Protein AF-A0A662GCE0-F1 (afdb_monomer)

Secondary structure (DSSP, 8-state):
----TTBTTB------SPPHHHHHHHHTTTS-HHHHHHHHHHHTSGGGGGG--S--HHHHHHIIIIISHHHHHHHHHHHHHHTT----HHHHHHHHHHHTT---HHHHHHHHHHTTSSSS--HHHHHHHHHHHHHTTSEEEEEETTSS-EEEEES-HHHHHHHHHHHHH-TTTS---HHHHHHHHHHHHHHHHHHHHHHHHHHHTT-EEEEEETTEEEEEEEETTEEEEEEEEE-S---HHHHHHHHHHHTTS-SEEEEEESS-S-SEETTEEEE-HHHHHHHHTT--

Sequence (288 aa):
EPKSPLLGFFTPYKLSLIKPIDIFSTLIRRYDPVKSLELASYMRDPWLIPLYGGEDTVSFIYKDSCKYWQIVKALIGEVFAEEERTLTKTYEAILSLLGSRVWRVKDITGILYAKRVIREPSSSHVSGFIKNLMEMDLVESIKLFKTRRKYYRLKSPIMETFYYLENKFDVSEREVSLDEVRLVLEKIIRLEVEDFIAEFFAHYYNGRREYSLDPEIDFIITLR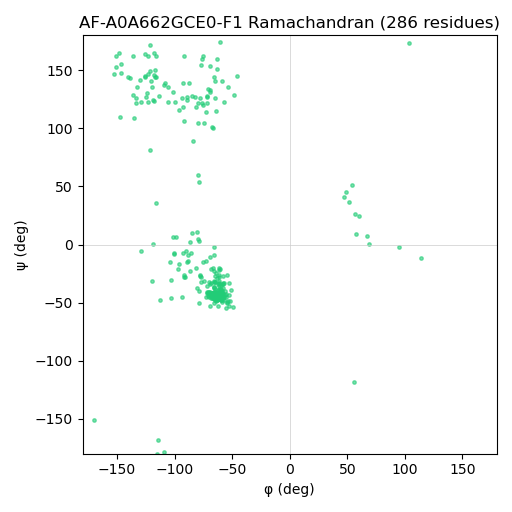KRILAIGEVKWGKYTRQDLKKFYKKVETLPGVKIFITKEKDQSYYRDIRIYDARDLANMTFKHD

Nearest PDB structures (foldseek):
  4i7h-assembly1_A  TM=6.746E-01  e=1.509E-02  Streptococcus pyogenes MGAS315
  4lmy-assembly1_B  TM=6.776E-01  e=1.509E-02  Streptococcus pyogenes NS88.2
  2fe3-assembly1_B  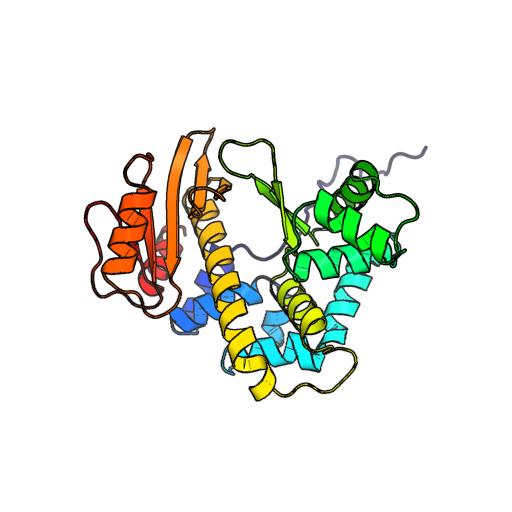TM=8.252E-01  e=8.448E-02  Bacillus subtilis
  5jbr-assembly1_B  TM=4.554E-01  e=1.817E+00  Beutenbergia cavernae DSM 12333
  7kfk-assembly2_C  TM=2.232E-01  e=4.076E+00  Plasmodium falciparum 3D7

Solvent-accessible surface area (backbone atoms only — not comparable to full-atom values): 16016 Å² total; per-residue (Å²): 130,87,75,64,93,56,76,83,82,60,80,89,76,84,86,70,68,52,55,55,57,63,44,30,61,53,35,46,78,78,38,57,43,60,60,15,47,60,42,32,37,45,43,23,45,67,81,48,56,83,71,63,84,80,68,57,64,63,62,50,52,44,43,52,34,46,74,40,36,63,56,57,55,49,54,53,50,48,55,26,53,77,69,77,42,80,88,41,75,57,55,54,50,49,52,38,36,21,21,59,67,48,35,50,59,67,57,47,26,52,51,36,32,75,69,61,66,38,96,61,74,46,48,69,61,52,48,50,54,52,48,52,34,37,74,71,56,51,28,44,74,38,42,29,59,102,55,92,51,62,46,41,36,50,55,47,52,57,57,24,49,24,29,34,44,33,77,75,67,40,37,88,81,42,94,73,58,66,81,80,45,42,72,55,47,56,50,49,52,38,52,40,34,46,53,38,50,36,51,33,50,11,60,75,68,72,34,40,56,23,36,35,81,81,71,72,36,75,25,32,25,30,48,96,88,40,56,54,32,37,34,44,68,40,76,47,93,79,52,75,65,54,56,52,52,52,45,72,75,45,69,92,54,72,49,48,38,38,38,37,28,56,68,70,96,56,60,61,58,92,80,32,39,41,39,26,35,62,54,56,53,61,52,41,72,72,75,113

Structure (mmCIF, N/CA/C/O backbone):
data_AF-A0A662GCE0-F1
#
_entry.id   AF-A0A662GCE0-F1
#
loop_
_atom_site.group_PDB
_atom_site.id
_atom_site.type_symbol
_atom_site.label_atom_id
_atom_site.label_alt_id
_atom_site.label_comp_id
_atom_site.label_asym_id
_atom_site.label_entity_id
_atom_site.label_seq_id
_atom_site.pdbx_PDB_ins_code
_atom_site.Cartn_x
_atom_site.Cartn_y
_atom_site.Cartn_z
_atom_site.occupancy
_atom_site.B_iso_or_equiv
_atom_site.auth_seq_id
_atom_site.auth_comp_id
_atom_site.auth_asym_id
_atom_site.auth_atom_id
_atom_site.pdbx_PDB_model_num
ATOM 1 N N . GLU A 1 1 ? -14.095 -13.533 -38.889 1.00 42.94 1 GLU A N 1
ATOM 2 C CA . GLU A 1 1 ? -13.309 -13.875 -37.685 1.00 42.94 1 GLU A CA 1
ATOM 3 C C . GLU A 1 1 ? -13.928 -15.095 -37.021 1.00 42.94 1 GLU A C 1
ATOM 5 O O . GLU A 1 1 ? -15.150 -15.099 -36.867 1.00 42.94 1 GLU A O 1
ATOM 10 N N . PRO A 1 2 ? -13.162 -16.139 -36.669 1.00 41.38 2 PRO A N 1
ATOM 11 C CA . PRO A 1 2 ? -13.711 -17.214 -35.864 1.00 41.38 2 PRO A CA 1
ATOM 12 C C . PRO A 1 2 ? -13.886 -16.696 -34.431 1.00 41.38 2 PRO A C 1
ATOM 14 O O . PRO A 1 2 ? -12.916 -16.361 -33.756 1.00 41.38 2 PRO A O 1
ATOM 17 N N . LYS A 1 3 ? -15.141 -16.592 -33.977 1.00 51.09 3 LYS A N 1
ATOM 18 C CA . LYS A 1 3 ? -15.461 -16.378 -32.561 1.00 51.09 3 LYS A CA 1
ATOM 19 C C . LYS A 1 3 ? -14.998 -17.614 -31.790 1.00 51.09 3 LYS A C 1
ATOM 21 O O . LYS A 1 3 ? -15.373 -18.725 -32.158 1.00 51.09 3 LYS A O 1
ATOM 26 N N . SER A 1 4 ? -14.183 -17.411 -30.755 1.00 64.62 4 SER A N 1
ATOM 27 C CA . SER A 1 4 ? -13.700 -18.486 -29.882 1.00 64.62 4 SER A CA 1
ATOM 28 C C . SER A 1 4 ? -14.869 -19.387 -29.437 1.00 64.62 4 SER A C 1
ATOM 30 O O . SER A 1 4 ? -15.866 -18.863 -28.937 1.00 64.62 4 SER A O 1
ATOM 32 N N . PRO A 1 5 ? -14.780 -20.721 -29.594 1.00 60.31 5 PRO A N 1
ATOM 33 C CA . PRO A 1 5 ? -15.862 -21.657 -29.265 1.00 60.31 5 PRO A CA 1
ATOM 34 C C . PRO A 1 5 ? -16.191 -21.722 -27.762 1.00 60.31 5 PRO A C 1
ATOM 36 O O . PRO A 1 5 ? -17.195 -22.313 -27.379 1.00 60.31 5 PRO A O 1
ATOM 39 N N . LEU A 1 6 ? -15.372 -21.094 -26.912 1.00 62.09 6 LEU A N 1
ATOM 40 C CA . LEU A 1 6 ? -15.572 -20.999 -25.463 1.00 62.09 6 LEU A CA 1
ATOM 41 C C . LEU A 1 6 ? -16.322 -19.727 -25.034 1.00 62.09 6 LEU A C 1
ATOM 43 O O . LEU A 1 6 ? -16.676 -19.587 -23.861 1.00 62.09 6 LEU A O 1
ATOM 47 N N . LEU A 1 7 ? -16.568 -18.796 -25.964 1.00 52.59 7 LEU A N 1
ATOM 48 C CA . LEU A 1 7 ? -17.196 -17.509 -25.681 1.00 52.59 7 LEU A CA 1
ATOM 49 C C . LEU A 1 7 ? -18.658 -17.726 -25.240 1.00 52.59 7 LEU A C 1
ATOM 51 O O . LEU A 1 7 ? -19.540 -17.947 -26.067 1.00 52.59 7 LEU A O 1
ATOM 55 N N . GLY A 1 8 ? -18.905 -17.678 -23.928 1.00 64.44 8 GLY A N 1
ATOM 56 C CA . GLY A 1 8 ? -20.230 -17.866 -23.319 1.00 64.44 8 GLY A CA 1
ATOM 57 C C . GLY A 1 8 ? -20.390 -19.124 -22.455 1.00 64.44 8 GLY A C 1
ATOM 58 O O . GLY A 1 8 ? -21.365 -19.200 -21.715 1.00 64.44 8 GLY A O 1
ATOM 59 N N . PHE A 1 9 ? -19.440 -20.068 -22.488 1.00 69.12 9 PHE A N 1
ATOM 60 C CA . PHE A 1 9 ? -19.455 -21.253 -21.609 1.00 69.12 9 PHE A CA 1
ATOM 61 C C . PHE A 1 9 ? -18.695 -21.039 -20.299 1.00 69.12 9 PHE A C 1
ATOM 63 O O . PHE A 1 9 ? -19.024 -21.645 -19.283 1.00 69.12 9 PHE A O 1
ATOM 70 N N . PHE A 1 10 ? -17.696 -20.156 -20.319 1.00 65.25 10 PHE A N 1
ATOM 71 C CA . PHE A 1 10 ? -16.859 -19.850 -19.168 1.00 65.25 10 PHE A CA 1
ATOM 72 C C . PHE A 1 10 ? -16.736 -18.340 -19.002 1.00 65.25 10 PHE A C 1
ATOM 74 O O . PHE A 1 10 ? -16.511 -17.609 -19.968 1.00 65.25 10 PHE A O 1
ATOM 81 N N . THR A 1 11 ? -16.861 -17.880 -17.760 1.00 64.81 11 THR A N 1
ATOM 82 C CA . THR A 1 11 ? -16.510 -16.510 -17.388 1.00 64.81 11 THR A CA 1
ATOM 83 C C . THR A 1 11 ? -15.059 -16.530 -16.921 1.00 64.81 11 THR A C 1
ATOM 85 O O . THR A 1 11 ? -14.777 -17.222 -15.939 1.00 64.81 11 THR A O 1
ATOM 88 N N . PRO A 1 12 ? -14.134 -15.812 -17.582 1.00 66.19 12 PRO A N 1
ATOM 89 C CA . PRO A 1 12 ? -12.763 -15.717 -17.102 1.00 66.19 12 PRO A CA 1
ATOM 90 C C . PRO A 1 12 ? -12.767 -15.154 -15.677 1.00 66.19 12 PRO A C 1
ATOM 92 O O . PRO A 1 12 ? -13.314 -14.079 -15.416 1.00 66.19 12 PRO A O 1
ATOM 95 N N . TYR A 1 13 ? -12.196 -15.914 -14.744 1.00 71.62 13 TYR A N 1
ATOM 96 C CA . TYR A 1 13 ? -12.022 -15.495 -13.360 1.00 71.62 13 TYR A CA 1
ATOM 97 C C . TYR A 1 13 ? -10.617 -14.928 -13.198 1.00 71.62 13 TYR A C 1
ATOM 99 O O . TYR A 1 13 ? -9.631 -15.646 -13.345 1.00 71.62 13 TYR A O 1
ATOM 107 N N . LYS A 1 14 ? -10.528 -13.634 -12.888 1.00 72.62 14 LYS A N 1
ATOM 108 C CA . LYS A 1 14 ? -9.251 -12.984 -12.610 1.00 72.62 14 LYS A CA 1
ATOM 109 C C . LYS A 1 14 ? -8.821 -13.308 -11.181 1.00 72.62 14 LYS A C 1
ATOM 111 O O . LYS A 1 14 ? -9.381 -12.757 -10.230 1.00 72.62 14 LYS A O 1
ATOM 116 N N . LEU A 1 15 ? -7.848 -14.205 -11.033 1.00 80.50 15 LEU A N 1
ATOM 117 C CA . LEU A 1 15 ? -7.224 -14.461 -9.741 1.00 80.50 15 LEU A CA 1
ATOM 118 C C . LEU A 1 15 ? -6.342 -13.258 -9.379 1.00 80.50 15 LEU A C 1
ATOM 120 O O . LEU A 1 15 ? -5.457 -12.872 -10.130 1.00 80.50 15 LEU A O 1
ATOM 124 N N . SER A 1 16 ? -6.637 -12.648 -8.239 1.00 91.12 16 SER A N 1
ATOM 125 C CA . SER A 1 16 ? -5.952 -11.471 -7.698 1.00 91.12 16 SER A CA 1
ATOM 126 C C . SER A 1 16 ? -5.248 -11.859 -6.391 1.00 91.12 16 SER A C 1
ATOM 128 O O . SER A 1 16 ? -5.372 -12.996 -5.933 1.00 91.12 16 SER A O 1
ATOM 130 N N . LEU A 1 17 ? -4.566 -10.905 -5.749 1.00 95.19 17 LEU A N 1
ATOM 131 C CA . LEU A 1 17 ? -4.091 -11.038 -4.367 1.00 95.19 17 LEU A CA 1
ATOM 132 C C . LEU A 1 17 ? -5.176 -11.596 -3.437 1.00 95.19 17 LEU A C 1
ATOM 134 O O . LEU A 1 17 ? -6.359 -11.257 -3.573 1.00 95.19 17 LEU A O 1
ATOM 138 N N . ILE A 1 18 ? -4.751 -12.394 -2.457 1.00 96.44 18 ILE A N 1
ATOM 139 C CA . ILE A 1 18 ? -5.628 -12.954 -1.424 1.00 96.44 18 ILE A CA 1
ATOM 140 C C . ILE A 1 18 ? -6.300 -11.800 -0.671 1.00 96.44 18 ILE A C 1
ATOM 142 O O . ILE A 1 18 ? -5.688 -10.754 -0.415 1.00 96.44 18 ILE A O 1
ATOM 146 N N . LYS A 1 19 ? -7.583 -11.965 -0.333 1.00 94.69 19 LYS A N 1
ATOM 147 C CA . LYS A 1 19 ? -8.325 -10.929 0.389 1.00 94.69 19 LYS A CA 1
ATOM 148 C C . LYS A 1 19 ? -7.736 -10.745 1.791 1.00 94.69 19 LYS A C 1
ATOM 150 O O . LYS A 1 19 ? -7.394 -11.745 2.426 1.00 94.69 19 LYS A O 1
ATOM 155 N N . PRO A 1 20 ? -7.707 -9.510 2.324 1.00 95.69 20 PRO A N 1
ATOM 156 C CA . PRO A 1 20 ? -7.164 -9.237 3.653 1.00 95.69 20 PRO A CA 1
ATOM 157 C C . PRO A 1 20 ? -7.753 -10.106 4.771 1.00 95.69 20 PRO A C 1
ATOM 159 O O . PRO A 1 20 ? -7.014 -10.631 5.599 1.00 95.69 20 PRO A O 1
ATOM 162 N N . ILE A 1 21 ? -9.077 -10.295 4.777 1.00 94.19 21 ILE A N 1
ATOM 163 C CA . ILE A 1 21 ? -9.767 -11.098 5.799 1.00 94.19 21 ILE A CA 1
ATOM 164 C C . ILE A 1 21 ? -9.288 -12.557 5.765 1.00 94.19 21 ILE A C 1
ATOM 166 O O . ILE A 1 21 ? -8.971 -13.102 6.820 1.00 94.19 21 ILE A O 1
ATOM 170 N N . ASP A 1 22 ? -9.167 -13.148 4.571 1.00 94.44 22 ASP A N 1
ATOM 171 C CA . ASP A 1 22 ? -8.826 -14.565 4.376 1.00 94.44 22 ASP A CA 1
ATOM 172 C C . ASP A 1 22 ? -7.375 -14.869 4.793 1.00 94.44 22 ASP A C 1
ATOM 174 O O . ASP A 1 22 ? -7.101 -15.840 5.506 1.00 94.44 22 ASP A O 1
ATOM 178 N N . ILE A 1 23 ? -6.419 -14.026 4.377 1.00 96.94 23 ILE A N 1
ATOM 179 C CA . ILE A 1 23 ? -5.005 -14.231 4.725 1.00 96.94 23 ILE A CA 1
ATOM 180 C C . ILE A 1 23 ? -4.757 -13.964 6.214 1.00 96.94 23 ILE A C 1
ATOM 182 O O . ILE A 1 23 ? -4.057 -14.733 6.876 1.00 96.94 23 ILE A O 1
ATOM 186 N N . PHE A 1 24 ? -5.376 -12.924 6.780 1.00 97.06 24 PHE A N 1
ATOM 187 C CA . PHE A 1 24 ? -5.180 -12.577 8.185 1.00 97.06 24 PHE A CA 1
ATOM 188 C C . PHE A 1 24 ? -5.819 -13.605 9.128 1.00 97.06 24 PHE A C 1
ATOM 190 O O . PHE A 1 24 ? -5.174 -14.022 10.092 1.00 97.06 24 PHE A O 1
ATOM 197 N N . SER A 1 25 ? -7.033 -14.087 8.828 1.00 95.06 25 SER A N 1
ATOM 198 C CA . SER A 1 25 ? -7.704 -15.144 9.609 1.00 95.06 25 SER A CA 1
ATOM 199 C C . SER A 1 25 ? -6.956 -16.482 9.575 1.00 95.06 25 SER A C 1
ATOM 201 O O . SER A 1 25 ? -7.077 -17.293 10.497 1.00 95.06 25 SER A O 1
ATOM 203 N N . THR A 1 26 ? -6.150 -16.706 8.536 1.00 95.50 26 THR A N 1
ATOM 204 C CA . THR A 1 26 ? -5.274 -17.872 8.428 1.00 95.50 26 THR A CA 1
ATOM 205 C C . THR A 1 26 ? -4.014 -17.699 9.276 1.00 95.50 26 THR A C 1
ATOM 207 O O . THR A 1 26 ? -3.679 -18.580 10.071 1.00 95.50 26 THR A O 1
ATOM 210 N N . LEU A 1 27 ? -3.320 -16.563 9.147 1.00 96.81 27 LEU A N 1
ATOM 211 C CA . LEU A 1 27 ? -2.045 -16.319 9.831 1.00 96.81 27 LEU A CA 1
ATOM 212 C C . LEU A 1 27 ? -2.195 -16.180 11.350 1.00 96.81 27 LEU A C 1
ATOM 214 O O . LEU A 1 27 ? -1.344 -16.680 12.088 1.00 96.81 27 LEU A O 1
ATOM 218 N N . ILE A 1 28 ? -3.313 -15.622 11.822 1.00 96.12 28 ILE A N 1
ATOM 219 C CA . ILE A 1 28 ? -3.598 -15.455 13.255 1.00 96.12 28 ILE A CA 1
ATOM 220 C C . ILE A 1 28 ? -3.683 -16.777 14.028 1.00 96.12 28 ILE A C 1
ATOM 222 O O . ILE A 1 28 ? -3.534 -16.808 15.246 1.00 96.12 28 ILE A O 1
ATOM 226 N N . ARG A 1 29 ? -3.919 -17.895 13.329 1.00 94.62 29 ARG A N 1
ATOM 227 C CA . ARG A 1 29 ? -3.938 -19.237 13.932 1.00 94.62 29 ARG A CA 1
ATOM 228 C C . ARG A 1 29 ? -2.531 -19.756 14.243 1.00 94.62 29 ARG A C 1
ATOM 230 O O . ARG A 1 29 ? -2.401 -20.759 14.937 1.00 94.62 29 ARG A O 1
ATOM 237 N N . ARG A 1 30 ? -1.491 -19.124 13.687 1.00 94.69 30 ARG A N 1
ATOM 238 C CA . ARG A 1 30 ? -0.089 -19.567 13.768 1.00 94.69 30 ARG A CA 1
ATOM 239 C C . ARG A 1 30 ? 0.830 -18.555 14.442 1.00 94.69 30 ARG A C 1
ATOM 241 O O . ARG A 1 30 ? 1.799 -18.965 15.073 1.00 94.69 30 ARG A O 1
ATOM 248 N N . TYR A 1 31 ? 0.549 -17.264 14.304 1.00 96.50 31 TYR A N 1
ATOM 249 C CA . TYR A 1 31 ? 1.384 -16.188 14.832 1.00 96.50 31 TYR A CA 1
ATOM 250 C C . TYR A 1 31 ? 0.573 -15.252 15.723 1.00 96.50 31 TYR A C 1
ATOM 252 O O . TYR A 1 31 ? -0.658 -15.246 15.695 1.00 96.50 31 TYR A O 1
ATOM 260 N N . ASP A 1 32 ? 1.261 -14.432 16.517 1.00 95.38 32 ASP A N 1
ATOM 261 C CA . ASP A 1 32 ? 0.588 -13.398 17.293 1.00 95.38 32 ASP A CA 1
ATOM 262 C C . ASP A 1 32 ? -0.089 -12.362 16.365 1.00 95.38 32 ASP A C 1
ATOM 264 O O . ASP A 1 32 ? 0.276 -12.238 15.190 1.00 95.38 32 ASP A O 1
ATOM 268 N N . PRO A 1 33 ? -1.075 -11.597 16.860 1.00 95.25 33 PRO A N 1
ATOM 269 C CA . PRO A 1 33 ? -1.844 -10.666 16.036 1.00 95.25 33 PRO A CA 1
ATOM 270 C C . PRO A 1 33 ? -1.044 -9.597 15.311 1.00 95.25 33 PRO A C 1
ATOM 272 O O . PRO A 1 33 ? -1.361 -9.272 14.168 1.00 95.25 33 PRO A O 1
ATOM 275 N N . VAL A 1 34 ? -0.007 -9.063 15.949 1.00 95.50 34 VAL A N 1
ATOM 276 C CA . VAL A 1 34 ? 0.822 -8.020 15.349 1.00 95.50 34 VAL A CA 1
ATOM 277 C C . VAL A 1 34 ? 1.619 -8.611 14.195 1.00 95.50 34 VAL A C 1
ATOM 279 O O . VAL A 1 34 ? 1.535 -8.104 13.077 1.00 95.50 34 VAL A O 1
ATOM 282 N N . LYS A 1 35 ? 2.345 -9.706 14.451 1.00 96.12 35 LYS A N 1
ATOM 283 C CA . LYS A 1 35 ? 3.132 -10.392 13.421 1.00 96.12 35 LYS A CA 1
ATOM 284 C C . LYS A 1 35 ? 2.243 -10.883 12.282 1.00 96.12 35 LYS A C 1
ATOM 286 O O . LYS A 1 35 ? 2.606 -10.749 11.120 1.00 96.12 35 LYS A O 1
ATOM 291 N N . SER A 1 36 ? 1.056 -11.392 12.603 1.00 96.94 36 SER A N 1
ATOM 292 C CA . SER A 1 36 ? 0.080 -11.847 11.610 1.00 96.94 36 SER A CA 1
ATOM 293 C C . SER A 1 36 ? -0.359 -10.728 10.677 1.00 96.94 36 SER A C 1
ATOM 295 O O . SER A 1 36 ? -0.463 -10.973 9.484 1.00 96.94 36 SER A O 1
ATOM 297 N N . LEU A 1 37 ? -0.602 -9.514 11.184 1.00 97.00 37 LEU A N 1
ATOM 298 C CA . LEU A 1 37 ? -1.035 -8.397 10.342 1.00 97.00 37 LEU A CA 1
ATOM 299 C C . LEU A 1 37 ? 0.098 -7.890 9.442 1.00 97.00 37 LEU A C 1
ATOM 301 O O . LEU A 1 37 ? -0.121 -7.628 8.263 1.00 97.00 37 LEU A O 1
ATOM 305 N N . GLU A 1 38 ? 1.310 -7.793 9.991 1.00 97.62 38 GLU A N 1
ATOM 306 C CA . GLU A 1 38 ? 2.506 -7.386 9.245 1.00 97.62 38 GLU A CA 1
ATOM 307 C C . GLU A 1 38 ? 2.896 -8.408 8.166 1.00 97.62 38 GLU A C 1
ATOM 309 O O . GLU A 1 38 ? 3.298 -8.023 7.074 1.00 97.62 38 GLU A O 1
ATOM 314 N N . LEU A 1 39 ? 2.751 -9.709 8.432 1.00 98.06 39 LEU A N 1
ATOM 315 C CA . LEU A 1 39 ? 2.945 -10.746 7.417 1.00 98.06 39 LEU A CA 1
ATOM 316 C C . LEU A 1 39 ? 1.799 -10.758 6.401 1.00 98.06 39 LEU A C 1
ATOM 318 O O . LEU A 1 39 ? 2.052 -10.872 5.205 1.00 98.06 39 LEU A O 1
ATOM 322 N N . ALA A 1 40 ? 0.549 -10.614 6.851 1.00 98.00 40 ALA A N 1
ATOM 323 C CA . ALA A 1 40 ? -0.633 -10.614 5.991 1.00 98.00 40 ALA A CA 1
ATOM 324 C C . ALA A 1 40 ? -0.598 -9.501 4.937 1.00 98.00 40 ALA A C 1
ATOM 326 O O . ALA A 1 40 ? -1.048 -9.729 3.810 1.00 98.00 40 ALA A O 1
ATOM 327 N N . SER A 1 41 ? -0.043 -8.330 5.278 1.00 97.94 41 SER A N 1
ATOM 328 C CA . SER A 1 41 ? 0.087 -7.225 4.328 1.00 97.94 41 SER A CA 1
ATOM 329 C C . SER A 1 41 ? 0.956 -7.579 3.126 1.00 97.94 41 SER A C 1
ATOM 331 O O . SER A 1 41 ? 0.687 -7.059 2.054 1.00 97.94 41 SER A O 1
ATOM 333 N N . TYR A 1 42 ? 1.893 -8.523 3.246 1.00 98.19 42 TYR A N 1
ATOM 334 C CA . TYR A 1 42 ? 2.721 -8.992 2.130 1.00 98.19 42 TYR A CA 1
ATOM 335 C C . TYR A 1 42 ? 2.281 -10.350 1.583 1.00 98.19 42 TYR A C 1
ATOM 337 O O . TYR A 1 42 ? 2.115 -10.500 0.380 1.00 98.19 42 TYR A O 1
ATOM 345 N N . MET A 1 43 ? 2.015 -11.335 2.443 1.00 97.62 43 MET A N 1
ATOM 346 C CA . MET A 1 43 ? 1.661 -12.715 2.064 1.00 97.62 43 MET A CA 1
ATOM 347 C C . MET A 1 43 ? 0.324 -12.858 1.335 1.00 97.62 43 MET A C 1
ATOM 349 O O . MET A 1 43 ? -0.053 -13.956 0.927 1.00 97.62 43 MET A O 1
ATOM 353 N N . ARG A 1 44 ? -0.405 -11.758 1.149 1.00 95.62 44 ARG A N 1
ATOM 354 C CA . ARG A 1 44 ? -1.494 -11.702 0.179 1.00 95.62 44 ARG A CA 1
ATOM 355 C C . ARG A 1 44 ? -1.025 -11.938 -1.261 1.00 95.62 44 ARG A C 1
ATOM 357 O O . ARG A 1 44 ? -1.851 -12.338 -2.080 1.00 95.62 44 ARG A O 1
ATOM 364 N N . ASP A 1 45 ? 0.259 -11.715 -1.548 1.00 95.69 45 ASP A N 1
ATOM 365 C CA . ASP A 1 45 ? 0.979 -12.272 -2.693 1.00 95.69 45 ASP A CA 1
ATOM 366 C C . ASP A 1 45 ? 1.271 -13.760 -2.417 1.00 95.69 45 ASP A C 1
ATOM 368 O O . ASP A 1 45 ? 2.164 -14.076 -1.624 1.00 95.69 45 ASP A O 1
ATOM 372 N N . PRO A 1 46 ? 0.545 -14.707 -3.048 1.00 93.12 46 PRO A N 1
ATOM 373 C CA . PRO A 1 46 ? 0.583 -16.114 -2.640 1.00 93.12 46 PRO A CA 1
ATOM 374 C C . PRO A 1 46 ? 1.964 -16.766 -2.757 1.00 93.12 46 PRO A C 1
ATOM 376 O O . PRO A 1 46 ? 2.277 -17.690 -2.008 1.00 93.12 46 PRO A O 1
ATOM 379 N N . TRP A 1 47 ? 2.797 -16.285 -3.683 1.00 93.31 47 TRP A N 1
ATOM 380 C CA . TRP A 1 47 ? 4.139 -16.812 -3.927 1.00 93.31 47 TRP A CA 1
ATOM 381 C C . TRP A 1 47 ? 5.107 -16.569 -2.758 1.00 93.31 47 TRP A C 1
ATOM 383 O O . TRP A 1 47 ? 6.085 -17.299 -2.630 1.00 93.31 47 TRP A O 1
ATOM 393 N N . LEU A 1 48 ? 4.816 -15.611 -1.869 1.00 96.06 48 LEU A N 1
ATOM 394 C CA . LEU A 1 48 ? 5.604 -15.355 -0.658 1.00 96.06 48 LEU A CA 1
ATOM 395 C C . LEU A 1 48 ? 5.343 -16.379 0.454 1.00 96.06 48 LEU A C 1
ATOM 397 O O . LEU A 1 48 ? 6.223 -16.645 1.269 1.00 96.06 48 LEU A O 1
ATOM 401 N N . ILE A 1 49 ? 4.150 -16.980 0.497 1.00 95.75 49 ILE A N 1
ATOM 402 C CA . ILE A 1 49 ? 3.751 -17.932 1.545 1.00 95.75 49 ILE A CA 1
ATOM 403 C C . ILE A 1 49 ? 4.749 -19.097 1.692 1.00 95.75 49 ILE A C 1
ATOM 405 O O . ILE A 1 49 ? 5.179 -19.348 2.819 1.00 95.75 49 ILE A O 1
ATOM 409 N N . PRO A 1 50 ? 5.150 -19.813 0.618 1.00 94.69 50 PRO A N 1
ATOM 410 C CA . PRO A 1 50 ? 6.107 -20.914 0.739 1.00 94.69 50 PRO A CA 1
ATOM 411 C C . PRO A 1 50 ? 7.551 -20.464 1.017 1.00 94.69 50 PRO A C 1
ATOM 413 O O . PRO A 1 50 ? 8.375 -21.302 1.374 1.00 94.69 50 PRO A O 1
ATOM 416 N N . LEU A 1 51 ? 7.881 -19.178 0.849 1.00 94.62 51 LEU A N 1
ATOM 417 C CA . LEU A 1 51 ? 9.247 -18.658 1.014 1.00 94.62 51 LEU A CA 1
ATOM 418 C C . LEU A 1 51 ? 9.574 -18.232 2.448 1.00 94.62 51 LEU A C 1
ATOM 420 O O . LEU A 1 51 ? 10.750 -18.029 2.780 1.00 94.62 51 LEU A O 1
ATOM 424 N N . TYR A 1 52 ? 8.548 -18.104 3.287 1.00 95.81 52 TYR A N 1
ATOM 425 C CA . TYR A 1 52 ? 8.685 -17.662 4.663 1.00 95.81 52 TYR A CA 1
ATOM 426 C C . TYR A 1 52 ? 9.235 -18.759 5.578 1.00 95.81 52 TYR A C 1
ATOM 428 O O . TYR A 1 52 ? 8.633 -19.823 5.731 1.00 95.81 52 TYR A O 1
ATOM 436 N N . GLY A 1 53 ? 10.367 -18.475 6.226 1.00 93.62 53 GLY A N 1
ATOM 437 C CA . GLY A 1 53 ? 11.101 -19.413 7.078 1.00 93.62 53 GLY A CA 1
ATOM 438 C C . GLY A 1 53 ? 10.893 -19.224 8.584 1.00 93.62 53 GLY A C 1
ATOM 439 O O . GLY A 1 53 ? 11.554 -19.898 9.371 1.00 93.62 53 GLY A O 1
ATOM 440 N N . GLY A 1 54 ? 9.990 -18.335 9.010 1.00 94.69 54 GLY A N 1
ATOM 441 C CA . GLY A 1 54 ? 9.720 -18.057 10.428 1.00 94.69 54 GLY A CA 1
ATOM 442 C C . GLY A 1 54 ? 10.480 -16.863 11.021 1.00 94.69 54 GLY A C 1
ATOM 443 O O . GLY A 1 54 ? 10.228 -16.506 12.176 1.00 94.69 54 GLY A O 1
ATOM 444 N N . GLU A 1 55 ? 11.343 -16.209 10.241 1.00 95.69 55 GLU A N 1
ATOM 445 C CA . GLU A 1 55 ? 12.079 -14.993 10.605 1.00 95.69 55 GLU A CA 1
ATOM 446 C C . GLU A 1 55 ? 11.159 -13.798 10.951 1.00 95.69 55 GLU A C 1
ATOM 448 O O . GLU A 1 55 ? 9.926 -13.872 10.860 1.00 95.69 55 GLU A O 1
ATOM 453 N N . ASP A 1 56 ? 11.732 -12.681 11.406 1.00 95.56 56 ASP A N 1
ATOM 454 C CA . ASP A 1 56 ? 10.968 -11.442 11.585 1.00 95.56 56 ASP A CA 1
ATOM 455 C C . ASP A 1 56 ? 10.546 -10.840 10.233 1.00 95.56 56 ASP A C 1
ATOM 457 O O . ASP A 1 56 ? 11.201 -11.054 9.211 1.00 95.56 56 ASP A O 1
ATOM 461 N N . THR A 1 57 ? 9.451 -10.071 10.225 1.00 96.44 57 THR A N 1
ATOM 462 C CA . THR A 1 57 ? 8.874 -9.510 8.994 1.00 96.44 57 THR A CA 1
ATOM 463 C C . THR A 1 57 ? 9.884 -8.670 8.212 1.00 96.44 57 THR A C 1
ATOM 465 O O . THR A 1 57 ? 9.932 -8.764 6.992 1.00 96.44 57 THR A O 1
ATOM 468 N N . VAL A 1 58 ? 10.722 -7.871 8.882 1.00 97.62 58 VAL A N 1
ATOM 469 C CA . VAL A 1 58 ? 11.687 -7.000 8.192 1.00 97.62 58 VAL A CA 1
ATOM 470 C C . VAL A 1 58 ? 12.722 -7.842 7.451 1.00 97.62 58 VAL A C 1
ATOM 472 O O . VAL A 1 58 ? 12.980 -7.592 6.274 1.00 97.62 58 VAL A O 1
ATOM 475 N N . SER A 1 59 ? 13.272 -8.862 8.113 1.00 97.50 59 SER A N 1
ATOM 476 C CA . SER A 1 59 ? 14.226 -9.793 7.503 1.00 97.50 59 SER A CA 1
ATOM 477 C C . SER A 1 59 ? 13.617 -10.579 6.340 1.00 97.50 59 SER A C 1
ATOM 479 O O . SER A 1 59 ? 14.283 -10.752 5.317 1.00 97.50 59 SER A O 1
ATOM 481 N N . PHE A 1 60 ? 12.355 -11.004 6.466 1.00 97.75 60 PHE A N 1
ATOM 482 C CA . PHE A 1 60 ? 11.630 -11.685 5.393 1.00 97.75 60 PHE A CA 1
ATOM 483 C C . PHE A 1 60 ? 11.476 -10.783 4.162 1.00 97.75 60 PHE A C 1
ATOM 485 O O . PHE A 1 60 ? 11.919 -11.130 3.072 1.00 97.75 60 PHE A O 1
ATOM 492 N N . ILE A 1 61 ? 10.944 -9.571 4.339 1.00 97.75 61 ILE A N 1
ATOM 493 C CA . ILE A 1 61 ? 10.728 -8.652 3.214 1.00 97.75 61 ILE A CA 1
ATOM 494 C C . ILE A 1 61 ? 12.052 -8.217 2.584 1.00 97.75 61 ILE A C 1
ATOM 496 O O . ILE A 1 61 ? 12.147 -8.133 1.361 1.00 97.75 61 ILE A O 1
ATOM 500 N N . TYR A 1 62 ? 13.099 -7.994 3.379 1.00 97.81 62 TYR A N 1
ATOM 501 C CA . TYR A 1 62 ? 14.445 -7.721 2.870 1.00 97.81 62 TYR A CA 1
ATOM 502 C C . TYR A 1 62 ? 14.963 -8.829 1.943 1.00 97.81 62 TYR A C 1
ATOM 504 O O . TYR A 1 62 ? 15.538 -8.548 0.892 1.00 97.81 62 TYR A O 1
ATOM 512 N N . LYS A 1 63 ? 14.760 -10.095 2.318 1.00 95.56 63 LYS A N 1
ATOM 513 C CA . LYS A 1 63 ? 15.208 -11.247 1.536 1.00 95.56 63 LYS A CA 1
ATOM 514 C C . LYS A 1 63 ? 14.598 -11.222 0.128 1.00 95.56 63 LYS A C 1
ATOM 516 O O . LYS A 1 63 ? 15.341 -11.293 -0.846 1.00 95.56 63 LYS A O 1
ATOM 521 N N . ASP A 1 64 ? 13.290 -11.032 0.007 1.00 92.00 64 ASP A N 1
ATOM 522 C CA . ASP A 1 64 ? 12.610 -11.121 -1.293 1.00 92.00 64 ASP A CA 1
ATOM 523 C C . ASP A 1 64 ? 12.618 -9.807 -2.096 1.00 92.00 64 ASP A C 1
ATOM 525 O O . ASP A 1 64 ? 12.540 -9.835 -3.322 1.00 92.00 64 ASP A O 1
ATOM 529 N N . SER A 1 65 ? 12.778 -8.651 -1.437 1.00 92.94 65 SER A N 1
ATOM 530 C CA . SER A 1 65 ? 12.860 -7.344 -2.116 1.00 92.94 65 SER A CA 1
ATOM 531 C C . SER A 1 65 ? 14.284 -6.894 -2.459 1.00 92.94 65 SER A C 1
ATOM 533 O O . SER A 1 65 ? 14.447 -6.149 -3.422 1.00 92.94 65 SER A O 1
ATOM 535 N N . CYS A 1 66 ? 15.309 -7.343 -1.722 1.00 90.88 66 CYS A N 1
ATOM 536 C CA . CYS A 1 66 ? 16.711 -6.987 -1.978 1.00 90.88 66 CYS A CA 1
ATOM 537 C C . CYS A 1 66 ? 17.556 -8.175 -2.439 1.00 90.88 66 CYS A C 1
ATOM 539 O O . CYS A 1 66 ? 18.308 -8.036 -3.392 1.00 90.88 66 CYS A O 1
ATOM 541 N N . LYS A 1 67 ? 17.487 -9.341 -1.778 1.00 85.19 67 LYS A N 1
ATOM 542 C CA . LYS A 1 67 ? 18.384 -10.464 -2.127 1.00 85.19 67 LYS A CA 1
ATOM 543 C C . LYS A 1 67 ? 17.913 -11.244 -3.347 1.00 85.19 67 LYS A C 1
ATOM 545 O O . LYS A 1 67 ? 18.740 -11.667 -4.148 1.00 85.19 67 LYS A O 1
ATOM 550 N N . TYR A 1 68 ? 16.603 -11.425 -3.477 1.00 89.38 68 TYR A N 1
ATOM 551 C CA . TYR A 1 68 ? 15.982 -12.177 -4.567 1.00 89.38 68 TYR A CA 1
ATOM 552 C C . TYR A 1 68 ? 15.091 -11.299 -5.445 1.00 89.38 68 TYR A C 1
ATOM 554 O O . TYR A 1 68 ? 14.073 -11.751 -5.969 1.00 89.38 68 TYR A O 1
ATOM 562 N N . TRP A 1 69 ? 15.491 -10.040 -5.644 1.00 91.56 69 TRP A N 1
ATOM 563 C CA . TRP A 1 69 ? 14.755 -9.078 -6.467 1.00 91.56 69 TRP A CA 1
ATOM 564 C C . TRP A 1 69 ? 14.477 -9.586 -7.892 1.00 91.56 69 TRP A C 1
ATOM 566 O O . TRP A 1 69 ? 13.497 -9.187 -8.524 1.00 91.56 69 TRP A O 1
ATOM 576 N N . GLN A 1 70 ? 15.310 -10.498 -8.405 1.00 94.31 70 GLN A N 1
ATOM 577 C CA . GLN A 1 70 ? 15.138 -11.109 -9.721 1.00 94.31 70 GLN A CA 1
ATOM 578 C C . GLN A 1 70 ? 13.822 -11.885 -9.816 1.00 94.31 70 GLN A C 1
ATOM 580 O O . GLN A 1 70 ? 13.226 -11.910 -10.888 1.00 94.31 70 GLN A O 1
ATOM 585 N N . ILE A 1 71 ? 13.338 -12.463 -8.709 1.00 93.12 71 ILE A N 1
ATOM 586 C CA . ILE A 1 71 ? 12.036 -13.144 -8.652 1.00 93.12 71 ILE A CA 1
ATOM 587 C C . ILE A 1 71 ? 10.922 -12.138 -8.946 1.00 93.12 71 ILE A C 1
ATOM 589 O O . ILE A 1 71 ? 10.070 -12.391 -9.791 1.00 93.12 71 ILE A O 1
ATOM 593 N N . VAL A 1 72 ? 10.973 -10.955 -8.328 1.00 93.12 72 VAL A N 1
ATOM 594 C CA . VAL A 1 72 ? 9.993 -9.884 -8.560 1.00 93.12 72 VAL A CA 1
ATOM 595 C C . VAL A 1 72 ? 9.974 -9.471 -10.036 1.00 93.12 72 VAL A C 1
ATOM 597 O O . VAL A 1 72 ? 8.909 -9.347 -10.639 1.00 93.12 72 VAL A O 1
ATOM 600 N N . LYS A 1 73 ? 11.151 -9.300 -10.650 1.00 93.69 73 LYS A N 1
ATOM 601 C CA . LYS A 1 73 ? 11.276 -8.964 -12.077 1.00 93.69 73 LYS A CA 1
ATOM 602 C C . LYS A 1 73 ? 10.792 -10.085 -12.999 1.00 93.69 73 LYS A C 1
ATOM 604 O O . LYS A 1 73 ? 10.114 -9.789 -13.982 1.00 93.69 73 LYS A O 1
ATOM 609 N N . ALA A 1 74 ? 11.111 -11.338 -12.681 1.00 94.62 74 ALA A N 1
ATOM 610 C CA . ALA A 1 74 ? 10.662 -12.503 -13.435 1.00 94.62 74 ALA A CA 1
ATOM 611 C C . ALA A 1 74 ? 9.133 -12.616 -13.419 1.00 94.62 74 ALA A C 1
ATOM 613 O O . ALA A 1 74 ? 8.535 -12.703 -14.485 1.00 94.62 74 ALA A O 1
ATOM 614 N N . LEU A 1 75 ? 8.500 -12.475 -12.248 1.00 94.12 75 LEU A N 1
ATOM 615 C CA . LEU A 1 75 ? 7.041 -12.503 -12.097 1.00 94.12 75 LEU A CA 1
ATOM 616 C C . LEU A 1 75 ? 6.345 -11.406 -12.915 1.00 94.12 75 LEU A C 1
ATOM 618 O O . LEU A 1 75 ? 5.324 -11.653 -13.548 1.00 94.12 75 LEU A O 1
ATOM 622 N N . ILE A 1 76 ? 6.903 -10.190 -12.958 1.00 95.00 76 ILE A N 1
ATOM 623 C CA . ILE A 1 76 ? 6.373 -9.133 -13.836 1.00 95.00 76 ILE A CA 1
ATOM 624 C C . ILE A 1 76 ? 6.494 -9.557 -15.305 1.00 95.00 76 ILE A C 1
ATOM 626 O O . ILE A 1 76 ? 5.552 -9.376 -16.073 1.00 95.00 76 ILE A O 1
ATOM 630 N N . GLY A 1 77 ? 7.633 -10.126 -15.705 1.00 95.50 77 GLY A N 1
ATOM 631 C CA . GLY A 1 77 ? 7.831 -10.655 -17.055 1.00 95.50 77 GLY A CA 1
ATOM 632 C C . GLY A 1 77 ? 6.823 -11.747 -17.424 1.00 95.50 77 GLY A C 1
ATOM 633 O O . GLY A 1 77 ? 6.281 -11.714 -18.527 1.00 95.50 77 GLY A O 1
ATOM 634 N N . GLU A 1 78 ? 6.531 -12.658 -16.496 1.00 94.25 78 GLU A N 1
ATOM 635 C CA . GLU A 1 78 ? 5.533 -13.720 -16.655 1.00 94.25 78 GLU A CA 1
ATOM 636 C C . GLU A 1 78 ? 4.129 -13.152 -16.874 1.00 94.25 78 GLU A C 1
ATOM 638 O O . GLU A 1 78 ? 3.479 -13.535 -17.843 1.00 94.25 78 GLU A O 1
ATOM 643 N N . VAL A 1 79 ? 3.700 -12.172 -16.069 1.00 94.38 79 VAL A N 1
ATOM 644 C CA . VAL A 1 79 ? 2.395 -11.505 -16.248 1.00 94.38 79 VAL A CA 1
ATOM 645 C C . VAL A 1 79 ? 2.280 -10.871 -17.637 1.00 94.38 79 VAL A C 1
ATOM 647 O O . VAL A 1 79 ? 1.253 -10.982 -18.299 1.00 94.38 79 VAL A O 1
ATOM 650 N N . PHE A 1 80 ? 3.341 -10.217 -18.117 1.00 96.38 80 PHE A N 1
ATOM 651 C CA . PHE A 1 80 ? 3.346 -9.648 -19.466 1.00 96.38 80 PHE A CA 1
ATOM 652 C C . PHE A 1 80 ? 3.283 -10.726 -20.554 1.00 96.38 80 PHE A C 1
ATOM 654 O O . PHE A 1 80 ? 2.569 -10.544 -21.539 1.00 96.38 80 PHE A O 1
ATOM 661 N N . ALA A 1 81 ? 4.004 -11.835 -20.378 1.00 94.56 81 ALA A N 1
ATOM 662 C CA . ALA A 1 81 ? 3.995 -12.948 -21.318 1.00 94.56 81 ALA A CA 1
ATOM 663 C C . ALA A 1 81 ? 2.622 -13.643 -21.387 1.00 94.56 81 ALA A C 1
ATOM 665 O O . ALA A 1 81 ? 2.160 -13.931 -22.489 1.00 94.56 81 ALA A O 1
ATOM 666 N N . GLU A 1 82 ? 1.959 -13.858 -20.245 1.00 91.50 82 GLU A N 1
ATOM 667 C CA . GLU A 1 82 ? 0.603 -14.429 -20.157 1.00 91.50 82 GLU A CA 1
ATOM 668 C C . GLU A 1 82 ? -0.437 -13.547 -20.861 1.00 91.50 82 GLU A C 1
ATOM 670 O O . GLU A 1 82 ? -1.347 -14.041 -21.521 1.00 91.50 82 GLU A O 1
ATOM 675 N N . GLU A 1 83 ? -0.254 -12.231 -20.794 1.00 90.25 83 GLU A N 1
ATOM 676 C CA . GLU A 1 83 ? -1.119 -11.236 -21.433 1.00 90.25 83 GLU A CA 1
ATOM 677 C C . GLU A 1 83 ? -0.743 -10.967 -22.904 1.00 90.25 83 GLU A C 1
ATOM 679 O O . GLU A 1 83 ? -1.238 -10.009 -23.504 1.00 90.25 83 GLU A O 1
ATOM 684 N N . GLU A 1 84 ? 0.159 -11.776 -23.480 1.00 91.44 84 GLU A N 1
ATOM 685 C CA . GLU A 1 84 ? 0.706 -11.645 -24.840 1.00 91.44 84 GLU A CA 1
ATOM 686 C C . GLU A 1 84 ? 1.245 -10.230 -25.137 1.00 91.44 84 GLU A C 1
ATOM 688 O O . GLU A 1 84 ? 1.134 -9.684 -26.240 1.00 91.44 84 GLU A O 1
ATOM 693 N N . ARG A 1 85 ? 1.847 -9.595 -24.124 1.00 91.88 85 ARG A N 1
ATOM 694 C CA . ARG A 1 85 ? 2.384 -8.232 -24.176 1.00 91.88 85 ARG A CA 1
ATOM 695 C C . ARG A 1 85 ? 3.888 -8.222 -23.956 1.00 91.88 85 ARG A C 1
ATOM 697 O O . ARG A 1 85 ? 4.463 -9.002 -23.211 1.00 91.88 85 ARG A O 1
ATOM 704 N N . THR A 1 86 ? 4.553 -7.241 -24.557 1.00 93.75 86 THR A N 1
ATOM 705 C CA . THR A 1 86 ? 5.973 -6.989 -24.295 1.00 93.75 86 THR A CA 1
ATOM 706 C C . THR A 1 86 ? 6.136 -6.019 -23.130 1.00 93.75 86 THR A C 1
ATOM 708 O O . THR A 1 86 ? 5.602 -4.904 -23.161 1.00 93.75 86 THR A O 1
ATOM 711 N N . LEU A 1 87 ? 6.933 -6.404 -22.131 1.00 94.00 87 LEU A N 1
ATOM 712 C CA . LEU A 1 87 ? 7.409 -5.488 -21.100 1.00 94.00 87 LEU A CA 1
ATOM 713 C C . LEU A 1 87 ? 8.379 -4.480 -21.733 1.00 94.00 87 LEU A C 1
ATOM 715 O O . LEU A 1 87 ? 9.529 -4.784 -22.034 1.00 94.00 87 LEU A O 1
ATOM 719 N N . THR A 1 88 ? 7.889 -3.271 -21.996 1.00 96.19 88 THR A N 1
ATOM 720 C CA . THR A 1 88 ? 8.685 -2.194 -22.599 1.00 96.19 88 THR A CA 1
ATOM 721 C C . THR A 1 88 ? 9.341 -1.322 -21.532 1.00 96.19 88 THR A C 1
ATOM 723 O O . THR A 1 88 ? 8.854 -1.229 -20.404 1.00 96.19 88 THR A O 1
ATOM 726 N N . LYS A 1 89 ? 10.371 -0.557 -21.923 1.00 96.06 89 LYS A N 1
ATOM 727 C CA . LYS A 1 89 ? 10.998 0.461 -21.058 1.00 96.06 89 LYS A CA 1
ATOM 728 C C . LYS A 1 89 ? 9.988 1.451 -20.468 1.00 96.06 89 LYS A C 1
ATOM 730 O O . LYS A 1 89 ? 10.169 1.931 -19.354 1.00 96.06 89 LYS A O 1
ATOM 735 N N . THR A 1 90 ? 8.920 1.770 -21.203 1.00 97.31 90 THR A N 1
ATOM 736 C CA . THR A 1 90 ? 7.860 2.660 -20.714 1.00 97.31 90 THR A CA 1
ATOM 737 C C . THR A 1 90 ? 7.054 2.009 -19.595 1.00 97.31 90 THR A C 1
ATOM 739 O O . THR A 1 90 ? 6.807 2.662 -18.584 1.00 97.31 90 THR A O 1
ATOM 742 N N . TYR A 1 91 ? 6.686 0.731 -19.731 1.00 98.06 91 TYR A N 1
ATOM 743 C CA . TYR A 1 91 ? 6.005 -0.002 -18.661 1.00 98.06 91 TYR A CA 1
ATOM 744 C C . TYR A 1 91 ? 6.882 -0.133 -17.419 1.00 98.06 91 TYR A C 1
ATOM 746 O O . TYR A 1 91 ? 6.426 0.201 -16.328 1.00 98.06 91 TYR A O 1
ATOM 754 N N . GLU A 1 92 ? 8.145 -0.535 -17.580 1.00 97.06 92 GLU A N 1
ATOM 755 C CA . GLU A 1 92 ? 9.077 -0.650 -16.454 1.00 97.06 92 GLU A CA 1
ATOM 756 C C . GLU A 1 92 ? 9.263 0.678 -15.718 1.00 97.06 92 GLU A C 1
ATOM 758 O O . GLU A 1 92 ? 9.232 0.716 -14.488 1.00 97.06 92 GLU A O 1
ATOM 763 N N . ALA A 1 93 ? 9.408 1.781 -16.459 1.00 97.94 93 ALA A N 1
ATOM 764 C CA . ALA A 1 93 ? 9.548 3.102 -15.865 1.00 97.94 93 ALA A CA 1
ATOM 765 C C . ALA A 1 93 ? 8.273 3.545 -15.127 1.00 97.94 93 ALA A C 1
ATOM 767 O O . ALA A 1 93 ? 8.373 4.166 -14.072 1.00 97.94 93 ALA A O 1
ATOM 768 N N . ILE A 1 94 ? 7.079 3.216 -15.635 1.00 98.56 94 ILE A N 1
ATOM 769 C CA . ILE A 1 94 ? 5.815 3.500 -14.934 1.00 98.56 94 ILE A CA 1
ATOM 770 C C . ILE A 1 94 ? 5.712 2.678 -13.648 1.00 98.56 94 ILE A C 1
ATOM 772 O O . ILE A 1 94 ? 5.390 3.250 -12.610 1.00 98.56 94 ILE A O 1
ATOM 776 N N . LEU A 1 95 ? 6.017 1.376 -13.691 1.00 98.38 95 LEU A N 1
ATOM 777 C CA . LEU A 1 95 ? 6.014 0.518 -12.502 1.00 98.38 95 LEU A CA 1
ATOM 778 C C . LEU A 1 95 ? 6.987 1.047 -11.437 1.00 98.38 95 LEU A C 1
ATOM 780 O O . LEU A 1 95 ? 6.600 1.213 -10.284 1.00 98.38 95 LEU A O 1
ATOM 784 N N . SER A 1 96 ? 8.204 1.423 -11.841 1.00 97.88 96 SER A N 1
ATOM 785 C CA . SER A 1 96 ? 9.206 2.028 -10.953 1.00 97.88 96 SER A CA 1
ATOM 786 C C . SER A 1 96 ? 8.732 3.341 -10.320 1.00 97.88 96 SER A C 1
ATOM 788 O O . SER A 1 96 ? 8.892 3.547 -9.114 1.00 97.88 96 SER A O 1
ATOM 790 N N . LEU A 1 97 ? 8.094 4.220 -11.100 1.00 98.44 97 LEU A N 1
ATOM 791 C CA . LEU A 1 97 ? 7.553 5.484 -10.595 1.00 98.44 97 LEU A CA 1
ATOM 792 C C . LEU A 1 97 ? 6.391 5.266 -9.621 1.00 98.44 97 LEU A C 1
ATOM 794 O O . LEU A 1 97 ? 6.349 5.917 -8.577 1.00 98.44 97 LEU A O 1
ATOM 798 N N . LEU A 1 98 ? 5.485 4.334 -9.924 1.00 98.25 98 LEU A N 1
ATOM 799 C CA . LEU A 1 98 ? 4.390 3.970 -9.025 1.00 98.25 98 LEU A CA 1
ATOM 800 C C . LEU A 1 98 ? 4.912 3.338 -7.729 1.00 98.25 98 LEU A C 1
ATOM 802 O O . LEU A 1 98 ? 4.452 3.729 -6.660 1.00 98.25 98 LEU A O 1
ATOM 806 N N . GLY A 1 99 ? 5.913 2.455 -7.800 1.00 96.38 99 GLY A N 1
ATOM 807 C CA . GLY A 1 99 ? 6.581 1.895 -6.619 1.00 96.38 99 GLY A CA 1
ATOM 808 C C . GLY A 1 99 ? 7.311 2.952 -5.782 1.00 96.38 99 GLY A C 1
ATOM 809 O O . GLY A 1 99 ? 7.354 2.889 -4.558 1.00 96.38 99 GLY A O 1
ATOM 810 N N . SER A 1 100 ? 7.777 4.022 -6.428 1.00 95.12 100 SER A N 1
ATOM 811 C CA . SER A 1 100 ? 8.314 5.218 -5.762 1.00 95.12 100 SER A CA 1
ATOM 812 C C . SER A 1 100 ? 7.221 6.183 -5.264 1.00 95.12 100 SER A C 1
ATOM 814 O O . SER A 1 100 ? 7.517 7.316 -4.880 1.00 95.12 100 SER A O 1
ATOM 816 N N . ARG A 1 101 ? 5.949 5.759 -5.276 1.00 93.19 101 ARG A N 1
ATOM 817 C CA . ARG A 1 101 ? 4.751 6.525 -4.884 1.00 93.19 101 ARG A CA 1
ATOM 818 C C . ARG A 1 101 ? 4.510 7.800 -5.697 1.00 93.19 101 ARG A C 1
ATOM 820 O O . ARG A 1 101 ? 3.806 8.713 -5.257 1.00 93.19 101 ARG A O 1
ATOM 827 N N . VAL A 1 102 ? 5.027 7.861 -6.925 1.00 97.25 102 VAL A N 1
ATOM 828 C CA . VAL A 1 102 ? 4.672 8.893 -7.906 1.00 97.25 102 VAL A CA 1
ATOM 829 C C . VAL A 1 102 ? 3.397 8.461 -8.626 1.00 97.25 102 VAL A C 1
ATOM 831 O O . VAL A 1 102 ? 3.431 7.805 -9.659 1.00 97.25 102 VAL A O 1
ATOM 834 N N . TRP A 1 103 ? 2.251 8.843 -8.070 1.00 95.94 103 TRP A N 1
ATOM 835 C CA . TRP A 1 103 ? 0.936 8.350 -8.501 1.00 95.94 103 TRP A CA 1
ATOM 836 C C . TRP A 1 103 ? 0.203 9.274 -9.485 1.00 95.94 103 TRP A C 1
ATOM 838 O O . TRP A 1 103 ? -0.717 8.852 -10.190 1.00 95.94 103 TRP A O 1
ATOM 848 N N . ARG A 1 104 ? 0.552 10.569 -9.534 1.00 96.56 104 ARG A N 1
ATOM 849 C CA . ARG A 1 104 ? -0.122 11.535 -10.418 1.00 96.56 104 ARG A CA 1
ATOM 850 C C . ARG A 1 104 ? 0.334 11.315 -11.853 1.00 96.56 104 ARG A C 1
ATOM 852 O O . ARG A 1 104 ? 1.494 11.541 -12.174 1.00 96.56 104 ARG A O 1
ATOM 859 N N . VAL A 1 105 ? -0.607 11.005 -12.747 1.00 97.19 105 VAL A N 1
ATOM 860 C CA . VAL A 1 105 ? -0.337 10.807 -14.187 1.00 97.19 105 VAL A CA 1
ATOM 861 C C . VAL A 1 105 ? 0.451 11.968 -14.799 1.00 97.19 105 VAL A C 1
ATOM 863 O O . VAL A 1 105 ? 1.351 11.740 -15.603 1.00 97.19 105 VAL A O 1
ATOM 866 N N . LYS A 1 106 ? 0.150 13.212 -14.402 1.00 97.19 106 LYS A N 1
ATOM 867 C CA . LYS A 1 106 ? 0.875 14.404 -14.866 1.00 97.19 106 LYS A CA 1
ATOM 868 C C . LYS A 1 106 ? 2.361 14.358 -14.487 1.00 97.19 106 LYS A C 1
ATOM 870 O O . LYS A 1 106 ? 3.203 14.657 -15.327 1.00 97.19 106 LYS A O 1
ATOM 875 N N . ASP A 1 107 ? 2.670 13.949 -13.260 1.00 98.12 107 ASP A N 1
ATOM 876 C CA . ASP A 1 107 ? 4.043 13.870 -12.757 1.00 98.12 107 ASP A CA 1
ATOM 877 C C . ASP A 1 107 ? 4.790 12.716 -13.429 1.00 98.12 107 ASP A C 1
ATOM 879 O O . ASP A 1 107 ? 5.894 12.914 -13.928 1.00 98.12 107 ASP A O 1
ATOM 883 N N . ILE A 1 108 ? 4.145 11.546 -13.542 1.00 98.38 108 ILE A N 1
ATOM 884 C CA . ILE A 1 108 ? 4.677 10.393 -14.284 1.00 98.38 108 ILE A CA 1
ATOM 885 C C . ILE A 1 108 ? 5.025 10.816 -15.717 1.00 98.38 108 ILE A C 1
ATOM 887 O O . ILE A 1 108 ? 6.141 10.597 -16.177 1.00 98.38 108 ILE A O 1
ATOM 891 N N . THR A 1 109 ? 4.098 11.490 -16.406 1.00 98.38 109 THR A N 1
ATOM 892 C CA . THR A 1 109 ? 4.305 11.987 -17.777 1.00 98.38 109 THR A CA 1
ATOM 893 C C . THR A 1 109 ? 5.517 12.917 -17.858 1.00 98.38 109 THR A C 1
ATOM 895 O O . THR A 1 109 ? 6.362 12.746 -18.736 1.00 98.38 109 THR A O 1
ATOM 898 N N . GLY A 1 110 ? 5.622 13.879 -16.936 1.00 98.31 110 GLY A N 1
ATOM 899 C CA . GLY A 1 110 ? 6.740 14.820 -16.887 1.00 98.31 110 GLY A CA 1
ATOM 900 C C . GLY A 1 110 ? 8.087 14.124 -16.684 1.00 98.31 110 GLY A C 1
ATOM 901 O O . GLY A 1 110 ? 9.041 14.424 -17.400 1.00 98.31 110 GLY A O 1
ATOM 902 N N . ILE A 1 111 ? 8.155 13.153 -15.768 1.00 98.19 111 ILE A N 1
ATOM 903 C CA . ILE A 1 111 ? 9.390 12.412 -15.480 1.00 98.19 111 ILE A CA 1
ATOM 904 C C . ILE A 1 111 ? 9.788 11.517 -16.658 1.00 98.19 111 ILE A C 1
ATOM 906 O O . ILE A 1 111 ? 10.956 11.508 -17.046 1.00 98.19 111 ILE A O 1
ATOM 910 N N . LEU A 1 112 ? 8.838 10.796 -17.262 1.00 98.19 112 LEU A N 1
ATOM 911 C CA . LEU A 1 112 ? 9.107 9.952 -18.430 1.00 98.19 112 LEU A CA 1
ATOM 912 C C . LEU A 1 112 ? 9.636 10.772 -19.611 1.00 98.19 112 LEU A C 1
ATOM 914 O O . LEU A 1 112 ? 10.564 10.336 -20.294 1.00 98.19 112 LEU A O 1
ATOM 918 N N . TYR A 1 113 ? 9.066 11.956 -19.842 1.00 98.00 113 TYR A N 1
ATOM 919 C CA . TYR A 1 113 ? 9.517 12.857 -20.899 1.00 98.00 113 TYR A CA 1
ATOM 920 C C . TYR A 1 113 ? 10.915 13.416 -20.605 1.00 98.00 113 TYR A C 1
ATOM 922 O O . TYR A 1 113 ? 11.796 13.346 -21.460 1.00 98.00 113 TYR A O 1
ATOM 930 N N . ALA A 1 114 ? 11.164 13.881 -19.376 1.00 97.69 114 ALA A N 1
ATOM 931 C CA . ALA A 1 114 ? 12.475 14.386 -18.962 1.00 97.69 114 ALA A CA 1
ATOM 932 C C . ALA A 1 114 ? 13.583 13.323 -19.091 1.00 97.69 114 ALA A C 1
ATOM 934 O O . ALA A 1 114 ? 14.687 13.627 -19.540 1.00 97.69 114 ALA A O 1
ATOM 935 N N . LYS A 1 115 ? 13.270 12.059 -18.773 1.00 96.81 115 LYS A N 1
ATOM 936 C CA . LYS A 1 115 ? 14.169 10.905 -18.951 1.00 96.81 115 LYS A CA 1
ATOM 937 C C . LYS A 1 115 ? 14.234 10.382 -20.395 1.00 96.81 115 LYS A C 1
ATOM 939 O O . LYS A 1 115 ? 14.900 9.381 -20.640 1.00 96.81 115 LYS A O 1
ATOM 944 N N . ARG A 1 116 ? 13.547 11.025 -21.350 1.00 97.25 116 ARG A N 1
ATOM 945 C CA . ARG A 1 116 ? 13.463 10.626 -22.770 1.00 97.25 116 ARG A CA 1
ATOM 946 C C . ARG A 1 116 ? 12.940 9.197 -22.987 1.00 97.25 116 ARG A C 1
ATOM 948 O O . ARG A 1 116 ? 13.226 8.577 -24.007 1.00 97.25 116 ARG A O 1
ATOM 955 N N . VAL A 1 117 ? 12.152 8.681 -22.040 1.00 97.00 117 VAL A N 1
ATOM 956 C CA . VAL A 1 117 ? 11.475 7.376 -22.152 1.00 97.00 117 VAL A CA 1
ATOM 957 C C . VAL A 1 117 ? 10.283 7.468 -23.107 1.00 97.00 117 VAL A C 1
ATOM 959 O O . VAL A 1 117 ? 9.959 6.503 -23.794 1.00 97.00 117 VAL A O 1
ATOM 962 N N . ILE A 1 118 ? 9.644 8.638 -23.172 1.00 96.06 118 ILE A N 1
ATOM 963 C CA . ILE A 1 118 ? 8.592 8.964 -24.141 1.00 96.06 118 ILE A CA 1
ATOM 964 C C . ILE A 1 118 ? 9.010 10.177 -24.972 1.00 96.06 118 ILE A C 1
ATOM 966 O O . ILE A 1 118 ? 9.725 11.053 -24.489 1.00 96.06 118 ILE A O 1
ATOM 970 N N . ARG A 1 119 ? 8.549 10.231 -26.226 1.00 93.69 119 ARG A N 1
ATOM 971 C CA . ARG A 1 119 ? 8.890 11.309 -27.171 1.00 93.69 119 ARG A CA 1
ATOM 972 C C . ARG A 1 119 ? 8.111 12.600 -26.932 1.00 93.69 119 ARG A C 1
ATOM 974 O O . ARG A 1 119 ? 8.607 13.665 -27.263 1.00 93.69 119 ARG A O 1
ATOM 981 N N . GLU A 1 120 ? 6.913 12.499 -26.362 1.00 93.50 120 GLU A N 1
ATOM 982 C CA . GLU A 1 120 ? 6.003 13.626 -26.145 1.00 93.50 120 GLU A CA 1
ATOM 983 C C . GLU A 1 120 ? 5.336 13.520 -24.765 1.00 93.50 120 GLU A C 1
ATOM 985 O O . GLU A 1 120 ? 4.981 12.411 -24.349 1.00 93.50 120 GLU A O 1
ATOM 990 N N . PRO A 1 121 ? 5.102 14.639 -24.056 1.00 94.50 121 PRO A N 1
ATOM 991 C CA . PRO A 1 121 ? 4.503 14.642 -22.722 1.00 94.50 121 PRO A CA 1
ATOM 992 C C . PRO A 1 121 ? 2.966 14.488 -22.764 1.00 94.50 121 PRO A C 1
ATOM 994 O O . PRO A 1 121 ? 2.223 15.345 -22.284 1.00 94.50 121 PRO A O 1
ATOM 997 N N . SER A 1 122 ? 2.465 13.379 -23.320 1.00 95.31 122 SER A N 1
ATOM 998 C CA . SER A 1 122 ? 1.024 13.094 -23.427 1.00 95.31 122 SER A CA 1
ATOM 999 C C . SER A 1 122 ? 0.486 12.296 -22.233 1.00 95.31 122 SER A C 1
ATOM 1001 O O . SER A 1 122 ? 0.669 11.081 -22.132 1.00 95.31 122 SER A O 1
ATOM 1003 N N . SER A 1 123 ? -0.273 12.955 -21.349 1.00 94.56 123 SER A N 1
ATOM 1004 C CA . SER A 1 123 ? -0.942 12.274 -20.227 1.00 94.56 123 SER A CA 1
ATOM 1005 C C . SER A 1 123 ? -2.016 11.278 -20.665 1.00 94.56 123 SER A C 1
ATOM 1007 O O . SER A 1 123 ? -2.273 10.315 -19.943 1.00 94.56 123 SER A O 1
ATOM 1009 N N . SER A 1 124 ? -2.640 11.473 -21.833 1.00 94.94 124 SER A N 1
ATOM 1010 C CA . SER A 1 124 ? -3.595 10.500 -22.382 1.00 94.94 124 SER A CA 1
ATOM 1011 C C . SER A 1 124 ? -2.885 9.198 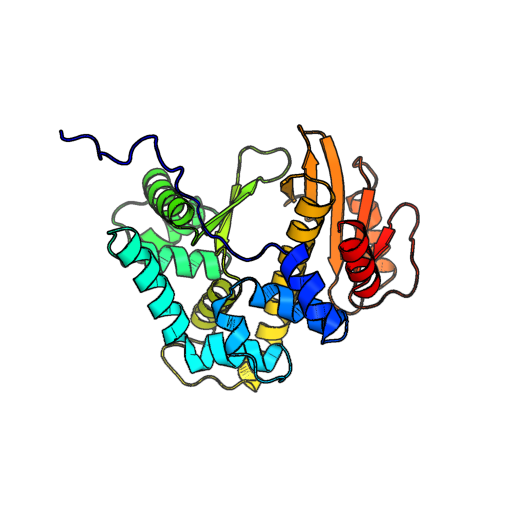-22.753 1.00 94.94 124 SER A C 1
ATOM 1013 O O . SER A 1 124 ? -3.336 8.123 -22.358 1.00 94.94 124 SER A O 1
ATOM 1015 N N . HIS A 1 125 ? -1.720 9.298 -23.399 1.00 94.31 125 HIS A N 1
ATOM 1016 C CA . HIS A 1 125 ? -0.913 8.136 -23.755 1.00 94.31 125 HIS A CA 1
ATOM 1017 C C . HIS A 1 125 ? -0.430 7.379 -22.507 1.00 94.31 125 HIS A C 1
ATOM 1019 O O . HIS A 1 125 ? -0.638 6.173 -22.403 1.00 94.31 125 HIS A O 1
ATOM 1025 N N . VAL A 1 126 ? 0.112 8.088 -21.505 1.00 97.50 126 VAL A N 1
ATOM 1026 C CA . VAL A 1 126 ? 0.526 7.488 -20.218 1.00 97.50 126 VAL A CA 1
ATOM 1027 C C . VAL A 1 126 ? -0.655 6.842 -19.484 1.00 97.50 126 VAL A C 1
ATOM 1029 O O . VAL A 1 126 ? -0.511 5.757 -18.921 1.00 97.50 126 VAL A O 1
ATOM 1032 N N . SER A 1 127 ? -1.845 7.450 -19.536 1.00 97.00 127 SER A N 1
ATOM 1033 C CA . SER A 1 127 ? -3.060 6.847 -18.966 1.00 97.00 127 SER A CA 1
ATOM 1034 C C . SER A 1 127 ? -3.415 5.514 -19.634 1.00 97.00 127 SER A C 1
ATOM 1036 O O . SER A 1 127 ? -3.911 4.620 -18.953 1.00 97.00 127 SER A O 1
ATOM 1038 N N . GLY A 1 128 ? -3.140 5.358 -20.935 1.00 97.25 128 GLY A N 1
ATOM 1039 C CA . GLY A 1 128 ? -3.300 4.094 -21.658 1.00 97.25 128 GLY A CA 1
ATOM 1040 C C . GLY A 1 128 ? -2.394 2.984 -21.118 1.00 97.25 128 GLY A C 1
ATOM 1041 O O . GLY A 1 128 ? -2.875 1.887 -20.849 1.00 97.25 128 GLY A O 1
ATOM 1042 N N . PHE A 1 129 ? -1.115 3.279 -20.860 1.00 97.81 129 PHE A N 1
ATOM 1043 C CA . PHE A 1 129 ? -0.197 2.317 -20.233 1.00 97.81 129 PHE A CA 1
ATOM 1044 C C . PHE A 1 129 ? -0.649 1.918 -18.824 1.00 97.81 129 PHE A C 1
ATOM 1046 O O . PHE A 1 129 ? -0.692 0.732 -18.509 1.00 97.81 129 PHE A O 1
ATOM 1053 N N . ILE A 1 130 ? -1.041 2.889 -17.991 1.00 98.25 130 ILE A N 1
ATOM 1054 C CA . ILE A 1 130 ? -1.567 2.613 -16.643 1.00 98.25 130 ILE A CA 1
ATOM 1055 C C . ILE A 1 130 ? -2.840 1.762 -16.724 1.00 98.25 130 ILE A C 1
ATOM 1057 O O . ILE A 1 130 ? -3.018 0.852 -15.920 1.00 98.25 130 ILE A O 1
ATOM 1061 N N . LYS A 1 131 ? -3.713 2.010 -17.710 1.00 97.81 131 LYS A N 1
ATOM 1062 C CA . LYS A 1 131 ? -4.904 1.184 -17.946 1.00 97.81 131 LYS A CA 1
ATOM 1063 C C . LYS A 1 131 ? -4.541 -0.264 -18.250 1.00 97.81 131 LYS A C 1
ATOM 1065 O O . LYS A 1 131 ? -5.104 -1.146 -17.613 1.00 97.81 131 LYS A O 1
ATOM 1070 N N . ASN A 1 132 ? -3.580 -0.494 -19.140 1.00 97.31 132 ASN A N 1
ATOM 1071 C CA . ASN A 1 132 ? -3.111 -1.845 -19.443 1.00 97.31 132 ASN A CA 1
ATOM 1072 C C . ASN A 1 132 ? -2.535 -2.522 -18.186 1.00 97.31 132 ASN A C 1
ATOM 1074 O O . ASN A 1 132 ? -2.879 -3.658 -17.898 1.00 97.31 132 ASN A O 1
ATOM 1078 N N . LEU A 1 133 ? -1.732 -1.816 -17.380 1.00 97.94 133 LEU A N 1
ATOM 1079 C CA . LEU A 1 133 ? -1.207 -2.358 -16.116 1.00 97.94 133 LEU A CA 1
ATOM 1080 C C . LEU A 1 133 ? -2.315 -2.717 -15.106 1.00 97.94 133 LEU A C 1
ATOM 1082 O O . LEU A 1 133 ? -2.173 -3.689 -14.371 1.00 97.94 133 LEU A O 1
ATOM 1086 N N . MET A 1 134 ? -3.419 -1.961 -15.070 1.00 97.00 134 MET A N 1
ATOM 1087 C CA . MET A 1 134 ? -4.593 -2.314 -14.257 1.00 97.00 134 MET A CA 1
ATOM 1088 C C . MET A 1 134 ? -5.325 -3.546 -14.801 1.00 97.00 134 MET A C 1
ATOM 1090 O O . MET A 1 134 ? -5.765 -4.400 -14.030 1.00 97.00 134 MET A O 1
ATOM 1094 N N . GLU A 1 135 ? -5.461 -3.654 -16.124 1.00 94.44 135 GLU A N 1
ATOM 1095 C CA . GLU A 1 135 ? -6.053 -4.825 -16.782 1.00 94.44 135 GLU A CA 1
ATOM 1096 C C . GLU A 1 135 ? -5.261 -6.098 -16.453 1.00 94.44 135 GLU A C 1
ATOM 1098 O O . GLU A 1 135 ? -5.881 -7.078 -16.051 1.00 94.44 135 GLU A O 1
ATOM 1103 N N . MET A 1 136 ? -3.927 -6.015 -16.431 1.00 94.44 136 MET A N 1
ATOM 1104 C CA . MET A 1 136 ? -3.007 -7.099 -16.042 1.00 94.44 136 MET A CA 1
ATOM 1105 C C . MET A 1 136 ? -2.847 -7.291 -14.518 1.00 94.44 136 MET A C 1
ATOM 1107 O O . MET A 1 136 ? -2.026 -8.073 -14.068 1.00 94.44 136 MET A O 1
ATOM 1111 N N . ASP A 1 137 ? -3.603 -6.560 -13.690 1.00 94.88 137 ASP A N 1
ATOM 1112 C CA . ASP A 1 137 ? -3.562 -6.637 -12.211 1.00 94.88 137 ASP A CA 1
ATOM 1113 C C . ASP A 1 137 ? -2.289 -6.160 -11.505 1.00 94.88 137 ASP A C 1
ATOM 1115 O O . ASP A 1 137 ? -2.193 -6.272 -10.287 1.00 94.88 137 ASP A O 1
ATOM 1119 N N . LEU A 1 138 ? -1.341 -5.564 -12.222 1.00 97.12 138 LEU A N 1
ATOM 1120 C CA . LEU A 1 138 ? -0.104 -5.046 -11.627 1.00 97.12 138 LEU A CA 1
ATOM 1121 C C . LEU A 1 138 ? -0.312 -3.708 -10.906 1.00 97.12 138 LEU A C 1
ATOM 1123 O O . LEU A 1 138 ? 0.436 -3.353 -9.994 1.00 97.12 138 LEU A O 1
ATOM 1127 N N . VAL A 1 139 ? -1.323 -2.946 -11.327 1.00 98.12 139 VAL A N 1
ATOM 1128 C CA . VAL A 1 139 ? -1.645 -1.615 -10.802 1.00 98.12 139 VAL A CA 1
ATOM 1129 C C . VAL A 1 139 ? -3.093 -1.577 -10.348 1.00 98.12 139 VAL A C 1
ATOM 1131 O O . VAL A 1 139 ? -3.981 -2.132 -10.989 1.00 98.12 139 VAL A O 1
ATOM 1134 N N . GLU A 1 140 ? -3.357 -0.851 -9.271 1.00 96.50 140 GLU A N 1
ATOM 1135 C CA . GLU A 1 140 ? -4.712 -0.546 -8.832 1.00 96.50 140 GLU A CA 1
ATOM 1136 C C . GLU A 1 140 ? -5.000 0.959 -8.854 1.00 96.50 140 GLU A C 1
ATOM 1138 O O . GLU A 1 140 ? -4.104 1.802 -8.964 1.00 96.50 140 GLU A O 1
ATOM 1143 N N . SER A 1 141 ? -6.288 1.309 -8.770 1.00 96.62 141 SER A N 1
ATOM 1144 C CA . SER A 1 141 ? -6.721 2.699 -8.663 1.00 96.62 141 SER A CA 1
ATOM 1145 C C . SER A 1 141 ? -7.688 2.894 -7.505 1.00 96.62 141 SER A C 1
ATOM 1147 O O . SER A 1 141 ? -8.781 2.323 -7.509 1.00 96.62 141 SER A O 1
ATOM 1149 N N . ILE A 1 142 ? -7.336 3.782 -6.583 1.00 95.69 142 ILE A N 1
ATOM 1150 C CA . ILE A 1 142 ? -8.166 4.181 -5.448 1.00 95.69 142 ILE A CA 1
ATOM 1151 C C . ILE A 1 142 ? -8.802 5.529 -5.779 1.00 95.69 142 ILE A C 1
ATOM 1153 O O . ILE A 1 142 ? -8.142 6.462 -6.239 1.00 95.69 142 ILE A O 1
ATOM 1157 N N . LYS A 1 143 ? -10.113 5.660 -5.586 1.00 94.94 143 LYS A N 1
ATOM 1158 C CA . LYS A 1 143 ? -10.801 6.928 -5.849 1.00 94.94 143 LYS A CA 1
ATOM 1159 C C . LYS A 1 143 ? -10.417 7.960 -4.788 1.00 94.94 143 LYS A C 1
ATOM 1161 O O . LYS A 1 143 ? -10.468 7.669 -3.597 1.00 94.94 143 LYS A O 1
ATOM 1166 N N . LEU A 1 144 ? -10.101 9.179 -5.221 1.00 95.25 144 LEU A N 1
ATOM 1167 C CA . LEU A 1 144 ? -9.901 10.291 -4.300 1.00 95.25 144 LEU A CA 1
ATOM 1168 C C . LEU A 1 144 ? -11.254 10.839 -3.834 1.00 95.25 144 LEU A C 1
ATOM 1170 O O . LEU A 1 144 ? -12.106 11.199 -4.659 1.00 95.25 144 LEU A O 1
ATOM 1174 N N . PHE A 1 145 ? -11.435 10.916 -2.519 1.00 93.81 145 PHE A N 1
ATOM 1175 C CA . PHE A 1 145 ? -12.681 11.283 -1.863 1.00 93.81 145 PHE A CA 1
ATOM 1176 C C . PHE A 1 145 ? -13.224 12.620 -2.376 1.00 93.81 145 PHE A C 1
ATOM 1178 O O . PHE A 1 145 ? -12.482 13.580 -2.565 1.00 93.81 145 PHE A O 1
ATOM 1185 N N . LYS A 1 146 ? -14.536 12.669 -2.649 1.00 90.56 146 LYS A N 1
ATOM 1186 C CA . LYS A 1 146 ? -15.249 13.826 -3.238 1.00 90.56 146 LYS A CA 1
ATOM 1187 C C . LYS A 1 146 ? -14.731 14.313 -4.600 1.00 90.56 146 LYS A C 1
ATOM 1189 O O . LYS A 1 146 ? -15.223 15.319 -5.106 1.00 90.56 146 LYS A O 1
ATOM 1194 N N . THR A 1 147 ? -13.820 13.595 -5.254 1.00 91.50 147 THR A N 1
ATOM 1195 C CA . THR A 1 147 ? -13.327 13.961 -6.586 1.00 91.50 147 THR A CA 1
ATOM 1196 C C . THR A 1 147 ? -13.581 12.858 -7.617 1.00 91.50 147 THR A C 1
ATOM 1198 O O . THR A 1 147 ? -14.000 11.743 -7.298 1.00 91.50 147 THR A O 1
ATOM 1201 N N . ARG A 1 148 ? -13.323 13.178 -8.891 1.00 89.94 148 ARG A N 1
ATOM 1202 C CA . ARG A 1 148 ? -13.247 12.193 -9.985 1.00 89.94 148 ARG A CA 1
ATOM 1203 C C . ARG A 1 148 ? -11.830 11.645 -10.194 1.00 89.94 148 ARG A C 1
ATOM 1205 O O . ARG A 1 148 ? -11.634 10.792 -11.054 1.00 89.94 148 ARG A O 1
ATOM 1212 N N . ARG A 1 149 ? -10.839 12.175 -9.469 1.00 92.69 149 ARG A N 1
ATOM 1213 C CA . ARG A 1 149 ? -9.435 11.779 -9.601 1.00 92.69 149 ARG A CA 1
ATOM 1214 C C . ARG A 1 149 ? -9.202 10.433 -8.917 1.00 92.69 149 ARG A C 1
ATOM 1216 O O . ARG A 1 149 ? -9.976 10.006 -8.060 1.00 92.69 149 ARG A O 1
ATOM 1223 N N . LYS A 1 150 ? -8.117 9.782 -9.317 1.00 95.06 150 LYS A N 1
ATOM 1224 C CA . LYS A 1 150 ? -7.682 8.487 -8.806 1.00 95.06 150 LYS A CA 1
ATOM 1225 C C . LYS A 1 150 ? -6.242 8.585 -8.318 1.00 95.06 150 LYS A C 1
ATOM 1227 O O . LYS A 1 150 ? -5.447 9.318 -8.907 1.00 95.06 150 LYS A O 1
ATOM 1232 N N . TYR A 1 151 ? -5.954 7.851 -7.258 1.00 95.44 151 TYR A N 1
ATOM 1233 C CA . TYR A 1 151 ? -4.623 7.516 -6.788 1.00 95.44 151 TYR A CA 1
ATOM 1234 C C . TYR A 1 151 ? -4.241 6.168 -7.402 1.00 95.44 151 TYR A C 1
ATOM 1236 O O . TYR A 1 151 ? -5.025 5.225 -7.304 1.00 95.44 151 TYR A O 1
ATOM 1244 N N . TYR A 1 152 ? -3.099 6.096 -8.080 1.00 97.69 152 TYR A N 1
ATOM 1245 C CA . TYR A 1 152 ? -2.609 4.873 -8.717 1.00 97.69 152 TYR A CA 1
ATOM 1246 C C . TYR A 1 152 ? -1.404 4.351 -7.947 1.00 97.69 152 TYR A C 1
ATOM 1248 O O . TYR A 1 152 ? -0.529 5.141 -7.596 1.00 97.69 152 TYR A O 1
ATOM 1256 N N . ARG A 1 153 ? -1.343 3.039 -7.731 1.00 96.69 153 ARG A N 1
ATOM 1257 C CA . ARG A 1 153 ? -0.212 2.377 -7.073 1.00 96.69 153 ARG A CA 1
ATOM 1258 C C . ARG A 1 153 ? -0.010 0.968 -7.600 1.00 96.69 153 ARG A C 1
ATOM 1260 O O . ARG A 1 153 ? -0.894 0.428 -8.269 1.00 96.69 153 ARG A O 1
ATOM 1267 N N . LEU A 1 154 ? 1.154 0.399 -7.307 1.00 97.75 154 LEU A N 1
ATOM 1268 C CA . LEU A 1 154 ? 1.376 -1.023 -7.525 1.00 97.75 154 LEU A CA 1
ATOM 1269 C C . LEU A 1 154 ? 0.456 -1.816 -6.605 1.00 97.75 154 LEU A C 1
ATOM 1271 O O . LEU A 1 154 ? 0.217 -1.421 -5.469 1.00 97.75 154 LEU A O 1
ATOM 1275 N N . LYS A 1 155 ? -0.087 -2.912 -7.127 1.00 95.94 155 LYS A N 1
ATOM 1276 C CA . LYS A 1 155 ? -1.027 -3.734 -6.371 1.00 95.94 155 LYS A CA 1
ATOM 1277 C C . LYS A 1 155 ? -0.313 -4.642 -5.369 1.00 95.94 155 LYS A C 1
ATOM 1279 O O . LYS A 1 155 ? -0.800 -4.822 -4.262 1.00 95.94 155 LYS A O 1
ATOM 1284 N N . SER A 1 156 ? 0.825 -5.207 -5.775 1.00 96.44 156 SER A N 1
ATOM 1285 C CA . SER A 1 156 ? 1.649 -6.120 -4.975 1.00 96.44 156 SER A CA 1
ATOM 1286 C C . SER A 1 156 ? 2.554 -5.335 -4.008 1.00 96.44 156 SER A C 1
ATOM 1288 O O . SER A 1 156 ? 3.415 -4.575 -4.472 1.00 96.44 156 SER A O 1
ATOM 1290 N N . PRO A 1 157 ? 2.415 -5.516 -2.681 1.00 97.00 157 PRO A N 1
ATOM 1291 C CA . PRO A 1 157 ? 3.220 -4.812 -1.675 1.00 97.00 157 PRO A CA 1
ATOM 1292 C C . PRO A 1 157 ? 4.718 -5.113 -1.761 1.00 97.00 157 PRO A C 1
ATOM 1294 O O . PRO A 1 157 ? 5.558 -4.236 -1.542 1.00 97.00 157 PRO A O 1
ATOM 1297 N N . ILE A 1 158 ? 5.084 -6.341 -2.139 1.00 97.19 158 ILE A N 1
ATOM 1298 C CA . ILE A 1 158 ? 6.488 -6.710 -2.348 1.00 97.19 158 ILE A CA 1
ATOM 1299 C C . ILE A 1 158 ? 7.069 -6.070 -3.617 1.00 97.19 158 ILE A C 1
ATOM 1301 O O . ILE A 1 158 ? 8.214 -5.622 -3.589 1.00 97.19 158 ILE A O 1
ATOM 1305 N N . MET A 1 159 ? 6.279 -5.925 -4.692 1.00 96.19 159 MET A N 1
ATOM 1306 C CA . MET A 1 159 ? 6.695 -5.161 -5.878 1.00 96.19 159 MET A CA 1
ATOM 1307 C C . MET A 1 159 ? 6.865 -3.672 -5.557 1.00 96.19 159 MET A C 1
ATOM 1309 O O . MET A 1 159 ? 7.856 -3.072 -5.975 1.00 96.19 159 MET A O 1
ATOM 1313 N N . GLU A 1 160 ? 5.934 -3.073 -4.802 1.00 96.75 160 GLU A N 1
ATOM 1314 C CA . GLU A 1 160 ? 6.060 -1.689 -4.316 1.00 96.75 160 GLU A CA 1
ATOM 1315 C C . GLU A 1 160 ? 7.340 -1.506 -3.500 1.00 96.75 160 GLU A C 1
ATOM 1317 O O . GLU A 1 160 ? 8.109 -0.577 -3.753 1.00 96.75 160 GLU A O 1
ATOM 1322 N N . THR A 1 161 ? 7.620 -2.445 -2.599 1.00 97.69 161 THR A N 1
ATOM 1323 C CA . THR A 1 161 ? 8.809 -2.414 -1.746 1.00 97.69 161 THR A CA 1
ATOM 1324 C C . THR A 1 161 ? 10.094 -2.535 -2.557 1.00 97.69 161 THR A C 1
ATOM 1326 O O . THR A 1 161 ? 10.989 -1.707 -2.388 1.00 97.69 161 THR A O 1
ATOM 1329 N N . PHE A 1 162 ? 10.175 -3.499 -3.480 1.00 97.44 162 PHE A N 1
ATOM 1330 C CA . PHE A 1 162 ? 11.314 -3.647 -4.387 1.00 97.44 162 PHE A CA 1
ATOM 1331 C C . PHE A 1 162 ? 11.580 -2.355 -5.164 1.00 97.44 162 PHE A C 1
ATOM 1333 O O . PHE A 1 162 ? 12.679 -1.817 -5.089 1.00 97.44 162 PHE A O 1
ATOM 1340 N N . TYR A 1 163 ? 10.582 -1.806 -5.863 1.00 97.50 163 TYR A N 1
ATOM 1341 C CA . TYR A 1 163 ? 10.789 -0.603 -6.674 1.00 97.50 163 TYR A CA 1
ATOM 1342 C C . TYR A 1 163 ? 11.117 0.639 -5.841 1.00 97.50 163 TYR A C 1
ATOM 1344 O O . TYR A 1 163 ? 11.859 1.508 -6.305 1.00 97.50 163 TYR A O 1
ATOM 1352 N N . TYR A 1 164 ? 10.592 0.731 -4.618 1.00 97.56 164 TYR A N 1
ATOM 1353 C CA . TYR A 1 164 ? 10.951 1.801 -3.695 1.00 97.56 164 TYR A CA 1
ATOM 1354 C C . TYR A 1 164 ? 12.420 1.710 -3.264 1.00 97.56 164 TYR A C 1
ATOM 1356 O O . TYR A 1 164 ? 13.111 2.729 -3.208 1.00 97.56 164 TYR A O 1
ATOM 1364 N N . LEU A 1 165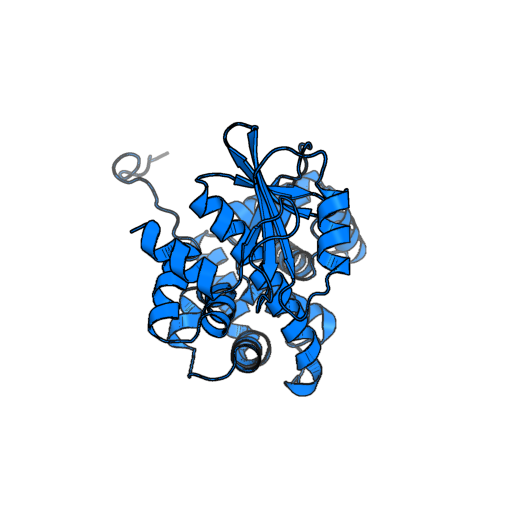 ? 12.896 0.505 -2.940 1.00 97.19 165 LEU A N 1
ATOM 1365 C CA . LEU A 1 165 ? 14.282 0.273 -2.536 1.00 97.19 165 LEU A CA 1
ATOM 1366 C C . LEU A 1 165 ? 15.233 0.425 -3.717 1.00 97.19 165 LEU A C 1
ATOM 1368 O O . LEU A 1 165 ? 16.257 1.083 -3.573 1.00 97.19 165 LEU A O 1
ATOM 1372 N N . GLU A 1 166 ? 14.854 -0.076 -4.887 1.00 96.50 166 GLU A N 1
ATOM 1373 C CA . GLU A 1 166 ? 15.585 0.102 -6.138 1.00 96.50 166 GLU A CA 1
ATOM 1374 C C . GLU A 1 166 ? 15.835 1.578 -6.425 1.00 96.50 166 GLU A C 1
ATOM 1376 O O . GLU A 1 166 ? 16.968 1.982 -6.641 1.00 96.50 166 GLU A O 1
ATOM 1381 N N . ASN A 1 167 ? 14.807 2.425 -6.321 1.00 95.62 167 ASN A N 1
ATOM 1382 C CA . ASN A 1 167 ? 14.969 3.852 -6.584 1.00 95.62 167 ASN A CA 1
ATOM 1383 C C . ASN A 1 167 ? 15.878 4.582 -5.577 1.00 95.62 167 ASN A C 1
ATOM 1385 O O . ASN A 1 167 ? 16.375 5.665 -5.884 1.00 95.62 167 ASN A O 1
ATOM 1389 N N . LYS A 1 168 ? 16.045 4.038 -4.368 1.00 95.94 168 LYS A N 1
ATOM 1390 C CA . LYS A 1 168 ? 16.784 4.689 -3.278 1.00 95.94 168 LYS A CA 1
ATOM 1391 C C . LYS A 1 168 ? 18.183 4.147 -3.045 1.00 95.94 168 LYS A C 1
ATOM 1393 O O . LYS A 1 168 ? 19.020 4.885 -2.533 1.00 95.94 168 LYS A O 1
ATOM 1398 N N . PHE A 1 169 ? 18.386 2.869 -3.324 1.00 96.56 169 PHE A N 1
ATOM 1399 C CA . PHE A 1 169 ? 19.580 2.130 -2.940 1.00 96.56 169 PHE A CA 1
ATOM 1400 C C . PHE A 1 169 ? 20.211 1.375 -4.109 1.00 96.56 169 PHE A C 1
ATOM 1402 O O . PHE A 1 169 ? 21.292 0.826 -3.903 1.00 96.56 169 PHE A O 1
ATOM 1409 N N . ASP A 1 170 ? 19.572 1.360 -5.286 1.00 95.50 170 ASP A N 1
ATOM 1410 C CA . ASP A 1 170 ? 20.013 0.625 -6.475 1.00 95.50 170 ASP A CA 1
ATOM 1411 C C . ASP A 1 170 ? 20.231 -0.869 -6.159 1.00 95.50 170 ASP A C 1
ATOM 1413 O O . ASP A 1 170 ? 21.297 -1.435 -6.405 1.00 95.50 170 ASP A O 1
ATOM 1417 N N . VAL A 1 171 ? 19.226 -1.507 -5.538 1.00 94.75 171 VAL A N 1
ATOM 1418 C CA . VAL A 1 171 ? 19.309 -2.897 -5.038 1.00 94.75 171 VAL A CA 1
ATOM 1419 C C . VAL A 1 171 ? 19.589 -3.921 -6.139 1.00 94.75 171 VAL A C 1
ATOM 1421 O O . VAL A 1 171 ? 20.059 -5.019 -5.847 1.00 94.75 171 VAL A O 1
ATOM 1424 N N . SER A 1 172 ? 19.303 -3.580 -7.395 1.00 93.81 172 SER A N 1
ATOM 1425 C CA . SER A 1 172 ? 19.609 -4.418 -8.550 1.00 93.81 172 SER A CA 1
ATOM 1426 C C . SER A 1 172 ? 21.058 -4.300 -9.039 1.00 93.81 172 SER A C 1
ATOM 1428 O O . SER A 1 172 ? 21.557 -5.227 -9.677 1.00 93.81 172 SER A O 1
ATOM 1430 N N . GLU A 1 173 ? 21.756 -3.217 -8.685 1.00 94.81 173 GLU A N 1
ATOM 1431 C CA . GLU A 1 173 ? 23.101 -2.885 -9.179 1.00 94.81 173 GLU A CA 1
ATOM 1432 C C . GLU A 1 173 ? 24.205 -3.160 -8.148 1.00 94.81 173 GLU A C 1
ATOM 1434 O O . GLU A 1 173 ? 25.391 -3.200 -8.486 1.00 94.81 173 GLU A O 1
ATOM 1439 N N . ARG A 1 174 ? 23.846 -3.358 -6.874 1.00 94.44 174 ARG A N 1
ATOM 1440 C CA . ARG A 1 174 ? 24.806 -3.673 -5.810 1.00 94.44 174 ARG A CA 1
ATOM 1441 C C . ARG A 1 174 ? 24.200 -4.501 -4.687 1.00 94.44 174 ARG A C 1
ATOM 1443 O O . ARG A 1 174 ? 22.993 -4.521 -4.470 1.00 94.44 174 ARG A O 1
ATOM 1450 N N . GLU A 1 175 ? 25.075 -5.114 -3.898 1.00 92.44 175 GLU A N 1
ATOM 1451 C CA . GLU A 1 175 ? 24.671 -5.728 -2.640 1.00 92.44 175 GLU A CA 1
ATOM 1452 C C . GLU A 1 175 ? 24.345 -4.646 -1.598 1.00 92.44 175 GLU A C 1
ATOM 1454 O O . GLU A 1 175 ? 25.133 -3.730 -1.342 1.00 92.44 175 GLU A O 1
ATOM 1459 N N . VAL A 1 176 ? 23.158 -4.752 -1.003 1.00 95.00 176 VAL A N 1
ATOM 1460 C CA . VAL A 1 176 ? 22.645 -3.827 0.013 1.00 95.00 176 VAL A CA 1
ATOM 1461 C C . VAL A 1 176 ? 22.410 -4.612 1.290 1.00 95.00 176 VAL A C 1
ATOM 1463 O O . VAL A 1 176 ? 21.684 -5.600 1.267 1.00 95.00 176 VAL A O 1
ATOM 1466 N N . SER A 1 177 ? 23.013 -4.189 2.402 1.00 96.62 177 SER A N 1
ATOM 1467 C CA . SER A 1 177 ? 22.872 -4.890 3.685 1.00 96.62 177 SER A CA 1
ATOM 1468 C C . SER A 1 177 ? 21.524 -4.603 4.357 1.00 96.62 177 SER A C 1
ATOM 1470 O O . SER A 1 177 ? 20.941 -3.535 4.170 1.00 96.62 177 SER A O 1
ATOM 1472 N N . LEU A 1 178 ? 21.046 -5.523 5.204 1.00 97.19 178 LEU A N 1
ATOM 1473 C CA . LEU A 1 178 ? 19.803 -5.330 5.961 1.00 97.19 178 LEU A CA 1
ATOM 1474 C C . LEU A 1 178 ? 19.865 -4.082 6.849 1.00 97.19 178 LEU A C 1
ATOM 1476 O O . LEU A 1 178 ? 18.894 -3.336 6.912 1.00 97.19 178 LEU A O 1
ATOM 1480 N N . ASP A 1 179 ? 20.994 -3.836 7.512 1.00 97.38 179 ASP A N 1
ATOM 1481 C CA . ASP A 1 179 ? 21.132 -2.700 8.427 1.00 97.38 179 ASP A CA 1
ATOM 1482 C C . ASP A 1 179 ? 21.040 -1.353 7.701 1.00 97.38 179 ASP A C 1
ATOM 1484 O O . ASP A 1 179 ? 20.474 -0.404 8.242 1.00 97.38 179 ASP A O 1
ATOM 1488 N N . GLU A 1 180 ? 21.503 -1.290 6.449 1.00 97.31 180 GLU A N 1
ATOM 1489 C CA . GLU A 1 180 ? 21.395 -0.100 5.602 1.00 97.31 180 GLU A CA 1
ATOM 1490 C C . GLU A 1 180 ? 19.931 0.258 5.292 1.00 97.31 180 GLU A C 1
ATOM 1492 O O . GLU A 1 180 ? 19.546 1.429 5.330 1.00 97.31 180 GLU A O 1
ATOM 1497 N N . VAL A 1 181 ? 19.090 -0.749 5.028 1.00 97.44 181 VAL A N 1
ATOM 1498 C CA . VAL A 1 181 ? 17.689 -0.540 4.618 1.00 97.44 181 VAL A CA 1
ATOM 1499 C C . VAL A 1 181 ? 16.673 -0.716 5.742 1.00 97.44 181 VAL A C 1
ATOM 1501 O O . VAL A 1 181 ? 15.507 -0.376 5.544 1.00 97.44 181 VAL A O 1
ATOM 1504 N N . ARG A 1 182 ? 17.074 -1.190 6.928 1.00 97.50 182 ARG A N 1
ATOM 1505 C CA . ARG A 1 182 ? 16.175 -1.578 8.033 1.00 97.50 182 ARG A CA 1
ATOM 1506 C C . ARG A 1 182 ? 15.129 -0.514 8.357 1.00 97.50 182 ARG A C 1
ATOM 1508 O O . ARG A 1 182 ? 13.935 -0.796 8.315 1.00 97.50 182 ARG A O 1
ATOM 1515 N N . LEU A 1 183 ? 15.554 0.724 8.617 1.00 96.88 183 LEU A N 1
ATOM 1516 C CA . LEU A 1 183 ? 14.637 1.819 8.971 1.00 96.88 183 LEU A CA 1
ATOM 1517 C C . LEU A 1 183 ? 13.682 2.182 7.824 1.00 96.88 183 LEU A C 1
ATOM 1519 O O . LEU A 1 183 ? 12.545 2.607 8.057 1.00 96.88 183 LEU A O 1
ATOM 1523 N N . VAL A 1 184 ? 14.141 2.035 6.579 1.00 96.94 184 VAL A N 1
ATOM 1524 C CA . VAL A 1 184 ? 13.315 2.276 5.395 1.00 96.94 184 VAL A CA 1
ATOM 1525 C C . VAL A 1 184 ? 12.292 1.158 5.225 1.00 96.94 184 VAL A C 1
ATOM 1527 O O . VAL A 1 184 ? 11.116 1.463 5.041 1.00 96.94 184 VAL A O 1
ATOM 1530 N N . LEU A 1 185 ? 12.696 -0.103 5.371 1.00 97.12 185 LEU A N 1
ATOM 1531 C CA . LEU A 1 185 ? 11.797 -1.255 5.347 1.00 97.12 185 LEU A CA 1
ATOM 1532 C C . LEU A 1 185 ? 10.736 -1.170 6.441 1.00 97.12 185 LEU A C 1
ATOM 1534 O O . LEU A 1 185 ? 9.555 -1.285 6.144 1.00 97.12 185 LEU A O 1
ATOM 1538 N N . GLU A 1 186 ? 11.111 -0.865 7.684 1.00 96.50 186 GLU A N 1
ATOM 1539 C CA . GLU A 1 186 ? 10.154 -0.665 8.781 1.00 96.50 186 GLU A CA 1
ATOM 1540 C C . GLU A 1 186 ? 9.143 0.449 8.476 1.00 96.50 186 GLU A C 1
ATOM 1542 O O . GLU A 1 186 ? 7.983 0.403 8.889 1.00 96.50 186 GLU A O 1
ATOM 1547 N N . LYS A 1 187 ? 9.562 1.495 7.758 1.00 95.94 187 LYS A N 1
ATOM 1548 C CA . LYS A 1 187 ? 8.644 2.534 7.289 1.00 95.94 187 LYS A CA 1
ATOM 1549 C C . LYS A 1 187 ? 7.717 2.016 6.187 1.00 95.94 187 LYS A C 1
ATOM 1551 O O . LYS A 1 187 ? 6.528 2.297 6.263 1.00 95.94 187 LYS A O 1
ATOM 1556 N N . ILE A 1 188 ? 8.228 1.287 5.196 1.00 96.31 188 ILE A N 1
ATOM 1557 C CA . ILE A 1 188 ? 7.413 0.741 4.099 1.00 96.31 188 ILE A CA 1
ATOM 1558 C C . ILE A 1 188 ? 6.416 -0.285 4.635 1.00 96.31 188 ILE A C 1
ATOM 1560 O O . ILE A 1 188 ? 5.238 -0.168 4.342 1.00 96.31 188 ILE A O 1
ATOM 1564 N N . ILE A 1 189 ? 6.845 -1.212 5.495 1.00 96.44 189 ILE A N 1
ATOM 1565 C CA . ILE A 1 189 ? 5.974 -2.204 6.142 1.00 96.44 189 ILE A CA 1
ATOM 1566 C C . ILE A 1 189 ? 4.823 -1.524 6.881 1.00 96.44 189 ILE A C 1
ATOM 1568 O O . ILE A 1 189 ? 3.689 -1.974 6.760 1.00 96.44 189 ILE A O 1
ATOM 1572 N N . ARG A 1 190 ? 5.078 -0.422 7.601 1.00 96.00 190 ARG A N 1
ATOM 1573 C CA . ARG A 1 190 ? 3.995 0.348 8.230 1.00 96.00 190 ARG A CA 1
ATOM 1574 C C . ARG A 1 190 ? 2.991 0.853 7.198 1.00 96.00 190 ARG A C 1
ATOM 1576 O O . ARG A 1 190 ? 1.811 0.621 7.396 1.00 96.00 190 ARG A O 1
ATOM 1583 N N . LEU A 1 191 ? 3.447 1.448 6.098 1.00 94.88 191 LEU A N 1
ATOM 1584 C CA . LEU A 1 191 ? 2.565 1.925 5.023 1.00 94.88 191 LEU A CA 1
ATOM 1585 C C . LEU A 1 191 ? 1.764 0.778 4.381 1.00 94.88 191 LEU A C 1
ATOM 1587 O O . LEU A 1 191 ? 0.557 0.900 4.211 1.00 94.88 191 LEU A O 1
ATOM 1591 N N . GLU A 1 192 ? 2.392 -0.372 4.122 1.00 97.06 192 GLU A N 1
ATOM 1592 C CA . GLU A 1 192 ? 1.680 -1.542 3.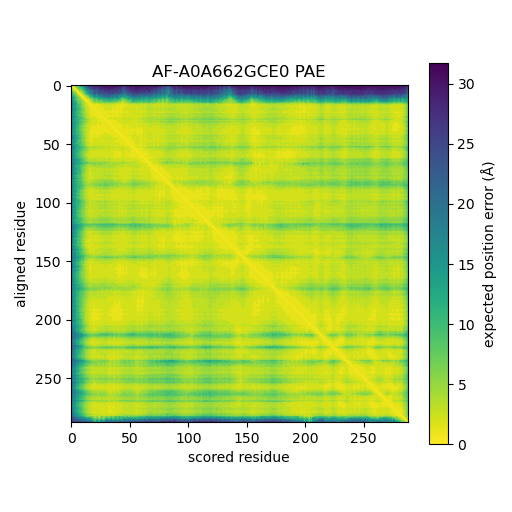587 1.00 97.06 192 GLU A CA 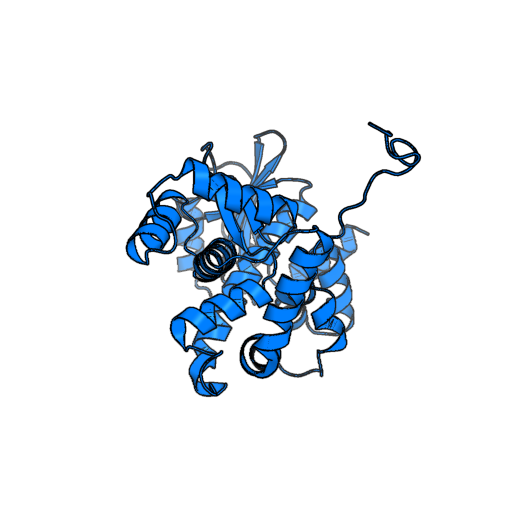1
ATOM 1593 C C . GLU A 1 192 ? 0.652 -2.102 4.581 1.00 97.06 192 GLU A C 1
ATOM 1595 O O . GLU A 1 192 ? -0.403 -2.590 4.182 1.00 97.06 192 GLU A O 1
ATOM 1600 N N . VAL A 1 193 ? 0.910 -2.001 5.890 1.00 97.56 193 VAL A N 1
ATOM 1601 C CA . VAL A 1 193 ? -0.085 -2.323 6.921 1.00 97.56 193 VAL A CA 1
ATOM 1602 C C . VAL A 1 193 ? -1.245 -1.321 6.909 1.00 97.56 193 VAL A C 1
ATOM 1604 O O . VAL A 1 193 ? -2.397 -1.740 7.015 1.00 97.56 193 VAL A O 1
ATOM 1607 N N . GLU A 1 194 ? -0.981 -0.021 6.746 1.00 96.44 194 GLU A N 1
ATOM 1608 C CA . GLU A 1 194 ? -2.025 1.008 6.605 1.00 96.44 194 GLU A CA 1
ATOM 1609 C C . GLU A 1 194 ? -2.940 0.705 5.406 1.00 96.44 194 GLU A C 1
ATOM 1611 O O . GLU A 1 194 ? -4.169 0.699 5.540 1.00 96.44 194 GLU A O 1
ATOM 1616 N N . ASP A 1 195 ? -2.348 0.364 4.260 1.00 95.62 195 ASP A N 1
ATOM 1617 C CA . ASP A 1 195 ? -3.075 -0.023 3.052 1.00 95.62 195 ASP A CA 1
ATOM 1618 C C . ASP A 1 195 ? -3.876 -1.317 3.236 1.00 95.62 195 ASP A C 1
ATOM 1620 O O . ASP A 1 195 ? -5.065 -1.372 2.896 1.00 95.62 195 ASP A O 1
ATOM 1624 N N . PHE A 1 196 ? -3.263 -2.336 3.840 1.00 97.69 196 PHE A N 1
ATOM 1625 C CA . PHE A 1 196 ? -3.918 -3.604 4.144 1.00 97.69 196 PHE A CA 1
ATOM 1626 C C . PHE A 1 196 ? -5.139 -3.419 5.052 1.00 97.69 196 PHE A C 1
ATOM 1628 O O . PHE A 1 196 ? -6.207 -3.973 4.787 1.00 97.69 196 PHE A O 1
ATOM 1635 N N . ILE A 1 197 ? -5.013 -2.608 6.105 1.00 97.88 197 ILE A N 1
ATOM 1636 C CA . ILE A 1 197 ? -6.104 -2.283 7.030 1.00 97.88 197 ILE A CA 1
ATOM 1637 C C . ILE A 1 197 ? -7.238 -1.554 6.305 1.00 97.88 197 ILE A C 1
ATOM 1639 O O . ILE A 1 197 ? -8.418 -1.840 6.530 1.00 97.88 197 ILE A O 1
ATOM 1643 N N . ALA A 1 198 ? -6.908 -0.608 5.430 1.00 96.69 198 ALA A N 1
ATOM 1644 C CA . ALA A 1 198 ? -7.912 0.122 4.674 1.00 96.69 198 ALA A CA 1
ATOM 1645 C C . ALA A 1 198 ? -8.740 -0.808 3.772 1.00 96.69 198 ALA A C 1
ATOM 1647 O O . ALA A 1 198 ? -9.965 -0.677 3.689 1.00 96.69 198 ALA A O 1
ATOM 1648 N N . GLU A 1 199 ? -8.092 -1.776 3.122 1.00 96.56 199 GLU A N 1
ATOM 1649 C CA . GLU A 1 199 ? -8.781 -2.810 2.353 1.00 96.56 199 GLU A CA 1
ATOM 1650 C C . GLU A 1 199 ? -9.565 -3.776 3.244 1.00 96.56 199 GLU A C 1
ATOM 1652 O O . GLU A 1 199 ? -10.715 -4.090 2.933 1.00 96.56 199 GLU A O 1
ATOM 1657 N N . PHE A 1 200 ? -9.005 -4.193 4.381 1.00 97.31 200 PHE A N 1
ATOM 1658 C CA . PHE A 1 200 ? -9.704 -5.006 5.375 1.00 97.31 200 PHE A CA 1
ATOM 1659 C C . PHE A 1 200 ? -11.048 -4.379 5.760 1.00 97.31 200 PHE A C 1
ATOM 1661 O O . PHE A 1 200 ? -12.083 -5.044 5.705 1.00 97.31 200 PHE A O 1
ATOM 1668 N N . PHE A 1 201 ? -11.070 -3.079 6.068 1.00 97.38 201 PHE A N 1
ATOM 1669 C CA . PHE A 1 201 ? -12.314 -2.383 6.396 1.00 97.38 201 PHE A CA 1
ATOM 1670 C C . PHE A 1 201 ? -13.240 -2.196 5.193 1.00 97.38 201 PHE A C 1
ATOM 1672 O O . PHE A 1 201 ? -14.460 -2.225 5.363 1.00 97.38 201 PHE A O 1
ATOM 1679 N N . ALA A 1 202 ? -12.705 -2.037 3.979 1.00 96.00 202 ALA A N 1
ATOM 1680 C CA . ALA A 1 202 ? -13.531 -2.039 2.775 1.00 96.00 202 ALA A CA 1
ATOM 1681 C C . ALA A 1 202 ? -14.287 -3.370 2.629 1.00 96.00 202 ALA A C 1
ATOM 1683 O O . ALA A 1 202 ? -15.490 -3.356 2.370 1.00 96.00 202 ALA A O 1
ATOM 1684 N N . HIS A 1 203 ? -13.615 -4.496 2.882 1.00 94.62 203 HIS A N 1
ATOM 1685 C CA . HIS A 1 203 ? -14.236 -5.819 2.905 1.00 94.62 203 HIS A CA 1
ATOM 1686 C C . HIS A 1 203 ? -15.244 -5.972 4.054 1.00 94.62 203 HIS A C 1
ATOM 1688 O O . HIS A 1 203 ? -16.391 -6.338 3.799 1.00 94.62 203 HIS A O 1
ATOM 1694 N N . TYR A 1 204 ? -14.857 -5.626 5.286 1.00 94.75 204 TYR A N 1
ATOM 1695 C CA . TYR A 1 204 ? -15.700 -5.730 6.486 1.00 94.75 204 TYR A CA 1
ATOM 1696 C C . TYR A 1 204 ? -17.038 -4.986 6.331 1.00 94.75 204 TYR A C 1
ATOM 1698 O O . TYR A 1 204 ? -18.107 -5.508 6.634 1.00 94.75 204 TYR A O 1
ATOM 1706 N N . TYR A 1 205 ? -17.001 -3.763 5.797 1.00 94.69 205 TYR A N 1
ATOM 1707 C CA . TYR A 1 205 ? -18.200 -2.947 5.581 1.00 94.69 205 TYR A CA 1
ATOM 1708 C C . TYR A 1 205 ? -18.907 -3.211 4.241 1.00 94.69 205 TYR A C 1
ATOM 1710 O O . TYR A 1 205 ? -19.877 -2.516 3.928 1.00 94.69 205 TYR A O 1
ATOM 1718 N N . ASN A 1 206 ? -18.422 -4.164 3.432 1.00 94.44 206 ASN A N 1
ATOM 1719 C CA . ASN A 1 206 ? -18.863 -4.390 2.051 1.00 94.44 206 ASN A CA 1
ATOM 1720 C C . ASN A 1 206 ? -18.928 -3.077 1.237 1.00 94.44 206 ASN A C 1
ATOM 1722 O O . ASN A 1 206 ? -19.890 -2.785 0.522 1.00 94.44 206 ASN A O 1
ATOM 1726 N N . GLY A 1 207 ? -17.923 -2.227 1.442 1.00 95.69 207 GLY A N 1
ATOM 1727 C CA . GLY A 1 207 ? -17.817 -0.888 0.885 1.00 95.69 207 GLY A CA 1
ATOM 1728 C C . GLY A 1 207 ? -16.658 -0.761 -0.096 1.00 95.69 207 GLY A C 1
ATOM 1729 O O . GLY A 1 207 ? -16.049 -1.732 -0.534 1.00 95.69 207 GLY A O 1
ATOM 1730 N N . ARG A 1 208 ? -16.350 0.480 -0.464 1.00 95.44 208 ARG A N 1
ATOM 1731 C CA . ARG A 1 208 ? -15.198 0.834 -1.293 1.00 95.44 208 ARG A CA 1
ATOM 1732 C C . ARG A 1 208 ? -14.289 1.768 -0.521 1.00 95.44 208 ARG A C 1
ATOM 1734 O O . ARG A 1 208 ? -14.772 2.729 0.077 1.00 95.44 208 ARG A O 1
ATOM 1741 N N . ARG A 1 209 ? -12.987 1.508 -0.589 1.00 96.00 209 ARG A N 1
ATOM 1742 C CA . ARG A 1 209 ? -11.959 2.425 -0.104 1.00 96.00 209 ARG A CA 1
ATOM 1743 C C . ARG A 1 209 ? -11.896 3.664 -1.004 1.00 96.00 209 ARG A C 1
ATOM 1745 O O . ARG A 1 209 ? -11.820 3.561 -2.228 1.00 96.00 209 ARG A O 1
ATOM 1752 N N . GLU A 1 210 ? -11.905 4.834 -0.385 1.00 95.56 210 GLU A N 1
ATOM 1753 C CA . GLU A 1 210 ? -11.552 6.122 -0.974 1.00 95.56 210 GLU A CA 1
ATOM 1754 C C . GLU A 1 210 ? -10.424 6.752 -0.143 1.00 95.56 210 GLU A C 1
ATOM 1756 O O . GLU A 1 210 ? -10.362 6.558 1.072 1.00 95.56 210 GLU A O 1
ATOM 1761 N N . TYR A 1 211 ? -9.535 7.500 -0.796 1.00 91.50 211 TYR A N 1
ATOM 1762 C CA . TYR A 1 211 ? -8.405 8.178 -0.152 1.00 91.50 211 TYR A CA 1
ATOM 1763 C C . TYR A 1 211 ? -8.642 9.690 -0.105 1.00 91.50 211 TYR A C 1
ATOM 1765 O O . TYR A 1 211 ? -9.134 10.263 -1.081 1.00 91.50 211 TYR A O 1
ATOM 1773 N N . SER A 1 212 ? -8.313 10.353 1.004 1.00 92.12 212 SER A N 1
ATOM 1774 C CA . SER A 1 212 ? -8.461 11.808 1.144 1.00 92.12 212 SER A CA 1
ATOM 1775 C C . SER A 1 212 ? -7.094 12.465 1.271 1.00 92.12 212 SER A C 1
ATOM 1777 O O . SER A 1 212 ? -6.310 12.071 2.123 1.00 92.12 212 SER A O 1
ATOM 1779 N N . LEU A 1 213 ? -6.825 13.477 0.439 1.00 87.12 213 LEU A N 1
ATOM 1780 C CA . LEU A 1 213 ? -5.585 14.265 0.496 1.00 87.12 213 LEU A CA 1
ATOM 1781 C C . LEU A 1 213 ? -5.712 15.504 1.389 1.00 87.12 213 LEU A C 1
ATOM 1783 O O . LEU A 1 213 ? -4.710 15.975 1.912 1.00 87.12 213 LEU A O 1
ATOM 1787 N N . ASP A 1 214 ? -6.923 16.052 1.519 1.00 85.56 214 ASP A N 1
ATOM 1788 C CA . ASP A 1 214 ? -7.183 17.244 2.324 1.00 85.56 214 ASP A CA 1
ATOM 1789 C C . ASP A 1 214 ? -8.599 17.198 2.946 1.00 85.56 214 ASP A C 1
ATOM 1791 O O . ASP A 1 214 ? -9.596 17.282 2.217 1.00 85.56 214 ASP A O 1
ATOM 1795 N N . PRO A 1 215 ? -8.712 17.011 4.273 1.00 87.12 215 PRO A N 1
ATOM 1796 C CA . PRO A 1 215 ? -7.608 16.624 5.147 1.00 87.12 215 PRO A CA 1
ATOM 1797 C C . PRO A 1 215 ? -7.064 15.233 4.768 1.00 87.12 215 PRO A C 1
ATOM 1799 O O . PRO A 1 215 ? -7.809 14.394 4.251 1.00 87.12 215 PRO A O 1
ATOM 1802 N N . GLU A 1 216 ? -5.778 14.987 5.022 1.00 90.75 216 GLU A N 1
ATOM 1803 C CA . GLU A 1 216 ? -5.137 13.683 4.795 1.00 90.75 216 GLU A CA 1
ATOM 1804 C C . GLU A 1 216 ? -5.762 12.628 5.710 1.00 90.75 216 GLU A C 1
ATOM 1806 O O . GLU A 1 216 ? -5.663 12.752 6.926 1.00 90.75 216 GLU A O 1
ATOM 1811 N N . ILE A 1 217 ? -6.442 11.628 5.152 1.00 93.19 217 ILE A N 1
ATOM 1812 C CA . ILE A 1 217 ? -7.066 10.531 5.905 1.00 93.19 217 ILE A CA 1
ATOM 1813 C C . ILE A 1 217 ? -6.695 9.226 5.208 1.00 93.19 217 ILE A C 1
ATOM 1815 O O . ILE A 1 217 ? -6.980 9.076 4.014 1.00 93.19 217 ILE A O 1
ATOM 1819 N N . ASP A 1 218 ? -6.135 8.285 5.969 1.00 94.06 218 ASP A N 1
ATOM 1820 C CA . ASP A 1 218 ? -5.586 7.024 5.454 1.00 94.06 218 ASP A CA 1
ATOM 1821 C C . ASP A 1 218 ? -6.638 6.199 4.706 1.00 94.06 218 ASP A C 1
ATOM 1823 O O . ASP A 1 218 ? -6.371 5.638 3.634 1.00 94.06 218 ASP A O 1
ATOM 1827 N N . PHE A 1 219 ? -7.872 6.167 5.228 1.00 95.75 219 PHE A N 1
ATOM 1828 C CA . PHE A 1 219 ? -8.993 5.582 4.503 1.00 95.75 219 PHE A CA 1
ATOM 1829 C C . PHE A 1 219 ? -10.367 6.155 4.849 1.00 95.75 219 PHE A C 1
ATOM 1831 O O . PHE A 1 219 ? -10.698 6.478 5.989 1.00 95.75 219 PHE A O 1
ATOM 1838 N N . ILE A 1 220 ? -11.225 6.194 3.832 1.00 97.31 220 ILE A N 1
ATOM 1839 C CA . ILE A 1 220 ? -12.662 6.425 3.951 1.00 97.31 220 ILE A CA 1
ATOM 1840 C C . ILE A 1 220 ? -13.368 5.259 3.271 1.00 97.31 220 ILE A C 1
ATOM 1842 O O . ILE A 1 220 ? -13.099 4.967 2.108 1.00 97.31 220 ILE A O 1
ATOM 1846 N N . ILE A 1 221 ? -14.296 4.605 3.965 1.00 98.00 221 ILE A N 1
ATOM 1847 C CA . ILE A 1 221 ? -15.098 3.529 3.382 1.00 98.00 221 ILE A CA 1
ATOM 1848 C C . ILE A 1 221 ? -16.460 4.074 2.984 1.00 98.00 221 ILE A C 1
ATOM 1850 O O . ILE A 1 221 ? -17.199 4.597 3.823 1.00 98.00 221 ILE A O 1
ATOM 1854 N N . THR A 1 222 ? -16.812 3.936 1.706 1.00 96.88 222 THR A N 1
ATOM 1855 C CA . THR A 1 222 ? -18.103 4.380 1.178 1.00 96.88 222 THR A CA 1
ATOM 1856 C C . THR A 1 222 ? -18.933 3.225 0.633 1.00 96.88 222 THR A C 1
ATOM 1858 O O . THR A 1 222 ? -18.421 2.280 0.038 1.00 96.88 222 THR A O 1
ATOM 1861 N N . LEU A 1 223 ? -20.253 3.312 0.787 1.00 96.00 223 LEU A N 1
ATOM 1862 C CA . LEU A 1 223 ? -21.208 2.419 0.135 1.00 96.00 223 LEU A CA 1
ATOM 1863 C C . LEU A 1 223 ? -22.331 3.252 -0.468 1.00 96.00 223 LEU A C 1
ATOM 1865 O O . LEU A 1 223 ? -22.990 4.027 0.223 1.00 96.00 223 LEU A O 1
ATOM 1869 N N . ARG A 1 224 ? -22.534 3.128 -1.787 1.00 90.94 224 ARG A N 1
ATOM 1870 C CA . ARG A 1 224 ? -23.541 3.906 -2.536 1.00 90.94 224 ARG A CA 1
ATOM 1871 C C . ARG A 1 224 ? -23.469 5.415 -2.222 1.00 90.94 224 ARG A C 1
ATOM 1873 O O . ARG A 1 224 ? -24.489 6.062 -2.010 1.00 90.94 224 ARG A O 1
ATOM 1880 N N . LYS A 1 225 ? -22.247 5.968 -2.198 1.00 86.31 225 LYS A N 1
ATOM 1881 C CA . LYS A 1 225 ? -21.913 7.375 -1.874 1.00 86.31 225 LYS A CA 1
ATOM 1882 C C . LYS A 1 225 ? -22.120 7.802 -0.409 1.00 86.31 225 LYS A C 1
ATOM 1884 O O . LYS A 1 225 ? -21.837 8.953 -0.094 1.00 86.31 225 LYS A O 1
ATOM 1889 N N . ARG A 1 2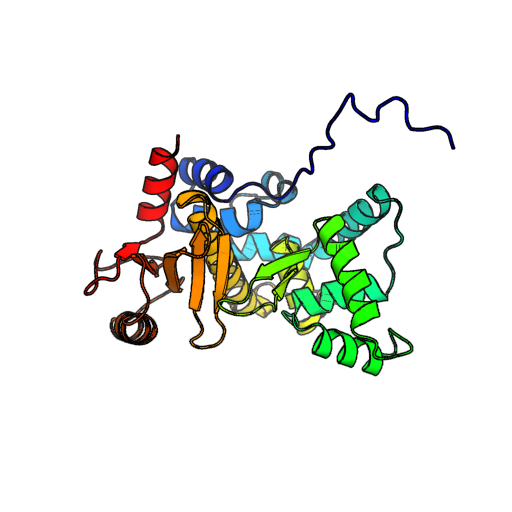26 ? -22.574 6.919 0.486 1.00 94.44 226 ARG A N 1
ATOM 1890 C CA . ARG A 1 226 ? -22.627 7.188 1.933 1.00 94.44 226 ARG A CA 1
ATOM 1891 C C . ARG A 1 226 ? -21.299 6.809 2.578 1.00 94.44 226 ARG A C 1
ATOM 1893 O O . ARG A 1 226 ? -20.745 5.773 2.225 1.00 94.44 226 ARG A O 1
ATOM 1900 N N . ILE A 1 227 ? -20.812 7.627 3.508 1.00 96.75 227 ILE A N 1
ATOM 1901 C CA . ILE A 1 227 ? -19.620 7.313 4.307 1.00 96.75 227 ILE A CA 1
ATOM 1902 C C . ILE A 1 227 ? -20.036 6.357 5.425 1.00 96.75 227 ILE A C 1
ATOM 1904 O O . ILE A 1 227 ? -20.926 6.681 6.209 1.00 96.75 227 ILE A O 1
ATOM 1908 N N . LEU A 1 228 ? -19.416 5.181 5.468 1.00 97.62 228 LEU A N 1
ATOM 1909 C CA . LEU A 1 228 ? -19.637 4.181 6.511 1.00 97.62 228 LEU A CA 1
ATOM 1910 C C . LEU A 1 228 ? -18.615 4.328 7.635 1.00 97.62 228 LEU A C 1
ATOM 1912 O O . LEU A 1 228 ? -18.985 4.319 8.808 1.00 97.62 228 LEU A O 1
ATOM 1916 N N . ALA A 1 229 ? -17.344 4.496 7.268 1.00 97.88 229 ALA A N 1
ATOM 1917 C CA . ALA A 1 229 ? -16.243 4.610 8.209 1.00 97.88 229 ALA A CA 1
ATOM 1918 C C . ALA A 1 229 ? -15.144 5.542 7.695 1.00 97.88 229 ALA A C 1
ATOM 1920 O O . ALA A 1 229 ? -14.986 5.735 6.487 1.00 97.88 229 ALA A O 1
ATOM 1921 N N . ILE A 1 230 ? -14.391 6.100 8.636 1.00 97.81 230 ILE A N 1
ATOM 1922 C CA . ILE A 1 230 ? -13.256 6.992 8.414 1.00 97.81 230 ILE A CA 1
ATOM 1923 C C . ILE A 1 230 ? -12.151 6.542 9.356 1.00 97.81 230 ILE A C 1
ATOM 1925 O O . ILE A 1 230 ? -12.406 6.380 10.551 1.00 97.81 230 ILE A O 1
ATOM 1929 N N . GLY A 1 231 ? -10.956 6.329 8.821 1.00 97.19 231 GLY A N 1
ATOM 1930 C CA . GLY A 1 231 ? -9.876 5.670 9.529 1.00 97.19 231 GLY A CA 1
ATOM 1931 C C . GLY A 1 231 ? -8.554 6.411 9.488 1.00 97.19 231 GLY A C 1
ATOM 1932 O O . GLY A 1 231 ? -8.179 6.944 8.447 1.00 97.19 231 GLY A O 1
ATOM 1933 N N . GLU A 1 232 ? -7.851 6.373 10.615 1.00 97.50 232 GLU A N 1
ATOM 1934 C CA . GLU A 1 232 ? -6.419 6.659 10.714 1.00 97.50 232 GLU A CA 1
ATOM 1935 C C . GLU A 1 232 ? -5.715 5.425 11.276 1.00 97.50 232 GLU A C 1
ATOM 1937 O O . GLU A 1 232 ? -6.222 4.769 12.191 1.00 97.50 232 GLU A O 1
ATOM 1942 N N . VAL A 1 233 ? -4.539 5.117 10.754 1.00 97.00 233 VAL A N 1
ATOM 1943 C CA . VAL A 1 233 ? -3.705 4.010 11.180 1.00 97.00 233 VAL A CA 1
ATOM 1944 C C . VAL A 1 233 ? -2.390 4.570 11.705 1.00 97.00 233 VAL A C 1
ATOM 1946 O O . VAL A 1 233 ? -1.648 5.277 11.036 1.00 97.00 233 VAL A O 1
ATOM 1949 N N . LYS A 1 234 ? -2.072 4.226 12.948 1.00 95.31 234 LYS A N 1
ATOM 1950 C CA . LYS A 1 234 ? -0.816 4.567 13.602 1.00 95.31 234 LYS A CA 1
ATOM 1951 C C . LYS A 1 234 ? -0.112 3.287 14.019 1.00 95.31 234 LYS A C 1
ATOM 1953 O O . LYS A 1 234 ? -0.173 2.879 15.176 1.00 95.31 234 LYS A O 1
ATOM 1958 N N . TRP A 1 235 ? 0.584 2.649 13.076 1.00 94.00 235 TRP A N 1
ATOM 1959 C CA . TRP A 1 235 ? 1.219 1.341 13.294 1.00 94.00 235 TRP A CA 1
ATOM 1960 C C . TRP A 1 235 ? 2.554 1.404 14.064 1.00 94.00 235 TRP A C 1
ATOM 1962 O O . TRP A 1 235 ? 3.605 0.935 13.634 1.00 94.00 235 TRP A O 1
ATOM 1972 N N . GLY A 1 236 ? 2.533 2.043 15.229 1.00 84.06 236 GLY A N 1
ATOM 1973 C CA . GLY A 1 236 ? 3.668 2.212 16.128 1.00 84.06 236 GLY A CA 1
ATOM 1974 C C . GLY A 1 236 ? 3.189 2.773 17.462 1.00 84.06 236 GLY A C 1
ATOM 1975 O O . GLY A 1 236 ? 2.044 2.563 17.849 1.00 84.06 236 GLY A O 1
ATOM 1976 N N . LYS A 1 237 ? 4.039 3.527 18.165 1.00 85.50 237 LYS A N 1
ATOM 1977 C CA . LYS A 1 237 ? 3.583 4.270 19.348 1.00 85.50 237 LYS A CA 1
ATOM 1978 C C . LYS A 1 237 ? 2.656 5.410 18.914 1.00 85.50 237 LYS A C 1
ATOM 1980 O O . LYS A 1 237 ? 3.004 6.178 18.012 1.00 85.50 237 LYS A O 1
ATOM 1985 N N . TYR A 1 238 ? 1.517 5.539 19.586 1.00 92.94 238 TYR A N 1
ATOM 1986 C CA . TYR A 1 238 ? 0.629 6.693 19.466 1.00 92.94 238 TYR A CA 1
ATOM 1987 C C . TYR A 1 238 ? 0.539 7.438 20.795 1.00 92.94 238 TYR A C 1
ATOM 1989 O O . TYR A 1 238 ? 0.878 6.925 21.860 1.00 92.94 238 TYR A O 1
ATOM 1997 N N . THR A 1 239 ? 0.082 8.679 20.718 1.00 93.69 239 THR A N 1
ATOM 1998 C CA . THR A 1 239 ? -0.133 9.557 21.862 1.00 93.69 239 THR A CA 1
ATOM 1999 C C . THR A 1 239 ? -1.579 10.035 21.899 1.00 93.69 239 THR A C 1
ATOM 2001 O O . THR A 1 239 ? -2.282 10.075 20.887 1.00 93.69 239 THR A O 1
ATOM 2004 N N . ARG A 1 240 ? -2.021 10.531 23.058 1.00 93.19 240 ARG A N 1
ATOM 2005 C CA . ARG A 1 240 ? -3.324 11.209 23.175 1.00 93.19 240 ARG A CA 1
ATOM 2006 C C . ARG A 1 240 ? -3.449 12.418 22.236 1.00 93.19 240 ARG A C 1
ATOM 2008 O O . ARG A 1 240 ? -4.556 12.784 21.839 1.00 93.19 240 ARG A O 1
ATOM 2015 N N . GLN A 1 241 ? -2.327 13.043 21.875 1.00 95.25 241 GLN A N 1
ATOM 2016 C CA . GLN A 1 241 ? -2.305 14.140 20.913 1.00 95.25 241 GLN A CA 1
ATOM 2017 C C . GLN A 1 241 ? -2.636 13.657 19.494 1.00 95.25 241 GLN A C 1
ATOM 2019 O O . GLN A 1 241 ? -3.300 14.394 18.767 1.00 95.25 241 GLN A O 1
ATOM 2024 N N . ASP A 1 242 ? -2.243 12.439 19.113 1.00 95.81 242 ASP A N 1
ATOM 2025 C CA . ASP A 1 242 ? -2.605 11.847 17.819 1.00 95.81 242 ASP A CA 1
ATOM 2026 C C . ASP A 1 242 ? -4.119 11.621 17.729 1.00 95.81 242 ASP A C 1
ATOM 2028 O O . ASP A 1 242 ? -4.749 12.069 16.774 1.00 95.81 242 ASP A O 1
ATOM 2032 N N . LEU A 1 243 ? -4.734 11.080 18.788 1.00 96.75 243 LEU A N 1
ATOM 2033 C CA . LEU A 1 243 ? -6.194 10.934 18.879 1.00 96.75 243 LEU A CA 1
ATOM 2034 C C . LEU A 1 243 ? -6.921 12.283 18.787 1.00 96.75 243 LEU A C 1
ATOM 2036 O O . LEU A 1 243 ? -7.924 12.416 18.088 1.00 96.75 243 LEU A O 1
ATOM 2040 N N . LYS A 1 244 ? -6.401 13.316 19.463 1.00 96.94 244 LYS A N 1
ATOM 2041 C CA . LYS A 1 244 ? -6.965 14.674 19.411 1.00 96.94 244 LYS A CA 1
ATOM 2042 C C . LYS A 1 244 ? -6.851 15.289 18.013 1.00 96.94 244 LYS A C 1
ATOM 2044 O O . LYS A 1 244 ? -7.783 15.964 17.578 1.00 96.94 244 LYS A O 1
ATOM 2049 N N . LYS A 1 245 ? -5.720 15.087 17.326 1.00 96.38 245 LYS A N 1
ATOM 2050 C CA . LYS A 1 245 ? -5.510 15.542 15.942 1.00 96.38 245 LYS A CA 1
ATOM 2051 C C . LYS A 1 245 ? -6.474 14.839 14.993 1.00 96.38 245 LYS A C 1
ATOM 2053 O O . LYS A 1 245 ? -7.152 15.525 14.234 1.00 96.38 245 LYS A O 1
ATOM 2058 N N . PHE A 1 246 ? -6.577 13.514 15.087 1.00 97.00 246 PHE A N 1
ATOM 2059 C CA . PHE A 1 246 ? -7.510 12.739 14.278 1.00 97.00 246 PHE A CA 1
ATOM 2060 C C . PHE A 1 246 ? -8.956 13.175 14.526 1.00 97.00 246 PHE A C 1
ATOM 2062 O O . PHE A 1 246 ? -9.652 13.512 13.578 1.00 97.00 246 PHE A O 1
ATOM 2069 N N . TYR A 1 247 ? -9.381 13.307 15.788 1.00 96.88 247 TYR A N 1
ATOM 2070 C CA . TYR A 1 247 ? -10.725 13.783 16.127 1.00 96.88 247 TYR A CA 1
ATOM 2071 C C . TYR A 1 247 ? -11.056 15.116 15.449 1.00 96.88 247 TYR A C 1
ATOM 2073 O O . TYR A 1 247 ? -12.048 15.206 14.736 1.00 96.88 247 TYR A O 1
ATOM 2081 N N . LYS A 1 248 ? -10.197 16.133 15.599 1.00 96.12 248 LYS A N 1
ATOM 2082 C CA . LYS A 1 248 ? -10.402 17.450 14.967 1.00 96.12 248 LYS A CA 1
ATOM 2083 C C . LYS A 1 248 ? -10.494 17.371 13.442 1.00 96.12 248 LYS A C 1
ATOM 2085 O O . LYS A 1 248 ? -11.219 18.141 12.827 1.00 96.12 248 LYS A O 1
ATOM 2090 N N . LYS A 1 249 ? -9.746 16.447 12.836 1.00 94.69 249 LYS A N 1
ATOM 2091 C CA . LYS A 1 249 ? -9.719 16.223 11.388 1.00 94.69 249 LYS A CA 1
ATOM 2092 C C . LYS A 1 249 ? -11.065 15.706 10.866 1.00 94.69 249 LYS A C 1
ATOM 2094 O O . LYS A 1 249 ? -11.472 16.069 9.766 1.00 94.69 249 LYS A O 1
ATOM 2099 N N . VAL A 1 250 ? -11.747 14.864 11.649 1.00 95.25 250 VAL A N 1
ATOM 2100 C CA . VAL A 1 250 ? -12.914 14.096 11.186 1.00 95.25 250 VAL A CA 1
ATOM 2101 C C . VAL A 1 250 ? -14.214 14.396 11.937 1.00 95.25 250 VAL A C 1
ATOM 2103 O O . VAL A 1 250 ? -15.237 13.799 11.615 1.00 95.25 250 VAL A O 1
ATOM 2106 N N . GLU A 1 251 ? -14.220 15.301 12.922 1.00 94.62 251 GLU A N 1
ATOM 2107 C CA . GLU A 1 251 ? -15.385 15.540 13.795 1.00 94.62 251 GLU A CA 1
ATOM 2108 C C . GLU A 1 251 ? -16.657 15.934 13.033 1.00 94.62 251 GLU A C 1
ATOM 2110 O O . GLU A 1 251 ? -17.750 15.522 13.415 1.00 94.62 251 GLU A O 1
ATOM 2115 N N . THR A 1 252 ? -16.515 16.654 11.917 1.00 92.88 252 THR A N 1
ATOM 2116 C CA . THR A 1 252 ? -17.630 17.101 11.066 1.00 92.88 252 THR A CA 1
ATOM 2117 C C . THR A 1 252 ? -18.062 16.071 10.020 1.00 92.88 252 THR A C 1
ATOM 2119 O O . THR A 1 252 ? -19.057 16.281 9.322 1.00 92.88 252 THR A O 1
ATOM 2122 N N . LEU A 1 253 ? -17.327 14.965 9.874 1.00 92.44 253 LEU A N 1
ATOM 2123 C CA . LEU A 1 253 ? -17.615 13.944 8.876 1.00 92.44 253 LEU A CA 1
ATOM 2124 C C . LEU A 1 253 ? -18.520 12.841 9.459 1.00 92.44 253 LEU A C 1
ATOM 2126 O O . LEU A 1 253 ? -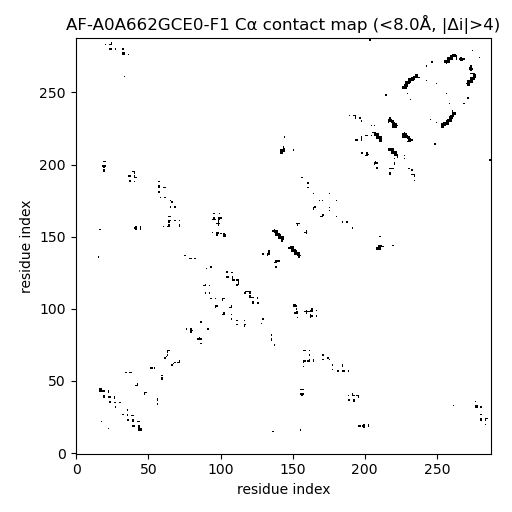18.318 12.406 10.598 1.00 92.44 253 LEU A O 1
ATOM 2130 N N . PRO A 1 254 ? -19.518 12.362 8.691 1.00 93.75 254 PRO A N 1
ATOM 2131 C CA . PRO A 1 254 ? -20.387 11.274 9.122 1.00 93.75 254 PRO A CA 1
ATOM 2132 C C . PRO A 1 254 ? -19.680 9.915 9.034 1.00 93.75 254 PRO A C 1
ATOM 2134 O O . PRO A 1 254 ? -18.721 9.747 8.284 1.00 93.75 254 PRO A O 1
ATOM 2137 N N . GLY A 1 255 ? -20.224 8.921 9.736 1.00 94.81 255 GLY A N 1
ATOM 2138 C CA . GLY A 1 255 ? -19.709 7.550 9.751 1.00 94.81 255 GLY A CA 1
ATOM 2139 C C . GLY A 1 255 ? -18.934 7.214 11.024 1.00 94.81 255 GLY A C 1
ATOM 2140 O O . GLY A 1 255 ? -18.704 8.064 11.887 1.00 94.81 255 GLY A O 1
ATOM 2141 N N . VAL A 1 256 ? -18.566 5.941 11.158 1.00 97.44 256 VAL A N 1
ATOM 2142 C CA . VAL A 1 256 ? -17.795 5.444 12.301 1.00 97.44 256 VAL A CA 1
ATOM 2143 C C . VAL A 1 256 ? -16.359 5.951 12.200 1.00 97.44 256 VAL A C 1
ATOM 2145 O O . VAL A 1 256 ? -15.695 5.747 11.187 1.00 97.44 256 VAL A O 1
ATOM 2148 N N . LYS A 1 257 ? -15.869 6.588 13.263 1.00 98.00 257 LYS A N 1
ATOM 2149 C CA . LYS A 1 257 ? -14.486 7.056 13.355 1.00 98.00 257 LYS A CA 1
ATOM 2150 C C . LYS A 1 257 ? -13.626 5.952 13.951 1.00 98.00 257 LYS A C 1
ATOM 2152 O O . LYS A 1 257 ? -13.930 5.451 15.034 1.00 98.00 257 LYS A O 1
ATOM 2157 N N . ILE A 1 258 ? -12.582 5.566 13.236 1.00 98.25 258 ILE A N 1
ATOM 2158 C CA . ILE A 1 258 ? -11.743 4.418 13.553 1.00 98.25 258 ILE A CA 1
ATOM 2159 C C . ILE A 1 258 ? -10.296 4.883 13.670 1.00 98.25 258 ILE A C 1
ATOM 2161 O O . ILE A 1 258 ? -9.786 5.572 12.796 1.00 98.25 258 ILE A O 1
ATOM 2165 N N . PHE A 1 259 ? -9.633 4.498 14.750 1.00 98.00 259 PHE A N 1
ATOM 2166 C CA . PHE A 1 259 ? -8.204 4.699 14.926 1.00 98.00 259 PHE A CA 1
ATOM 2167 C C . PHE A 1 259 ? -7.553 3.345 15.175 1.00 98.00 259 PHE A C 1
ATOM 2169 O O . PHE A 1 259 ? -7.948 2.631 16.095 1.00 98.00 259 PHE A O 1
ATOM 2176 N N . ILE A 1 260 ? -6.583 2.976 14.347 1.00 97.69 260 ILE A N 1
ATOM 2177 C CA . ILE A 1 260 ? -5.895 1.692 14.443 1.00 97.69 260 ILE A CA 1
ATOM 2178 C C . ILE A 1 260 ? -4.502 1.903 15.010 1.00 97.69 260 ILE A C 1
ATOM 2180 O O . ILE A 1 260 ? -3.786 2.809 14.596 1.00 97.69 260 ILE A O 1
ATOM 2184 N N . THR A 1 261 ? -4.108 1.059 15.951 1.00 95.44 261 THR A N 1
ATOM 2185 C CA . THR A 1 261 ? -2.788 1.088 16.582 1.00 95.44 261 THR A CA 1
ATOM 2186 C C . THR A 1 261 ? -2.226 -0.323 16.701 1.00 95.44 261 THR A C 1
ATOM 2188 O O . THR A 1 261 ? -2.959 -1.304 16.615 1.00 95.44 261 THR A O 1
ATOM 2191 N N . LYS A 1 262 ? -0.914 -0.438 16.901 1.00 91.81 262 LYS A N 1
ATOM 2192 C CA . LYS A 1 262 ? -0.261 -1.730 17.144 1.00 91.81 262 LYS A CA 1
ATOM 2193 C C . LYS A 1 262 ? -0.697 -2.331 18.488 1.00 91.81 262 LYS A C 1
ATOM 2195 O O . LYS A 1 262 ? -1.007 -3.514 18.571 1.00 91.81 262 LYS A O 1
ATOM 2200 N N . GLU A 1 263 ? -0.784 -1.485 19.510 1.00 89.12 263 GLU A N 1
ATOM 2201 C CA . GLU A 1 263 ? -1.276 -1.797 20.857 1.00 89.12 263 GLU A CA 1
ATOM 2202 C C . GLU A 1 263 ? -2.103 -0.611 21.358 1.00 89.12 263 GLU A C 1
ATOM 2204 O O . GLU A 1 263 ? -1.761 0.532 21.040 1.00 89.12 263 GLU A O 1
ATOM 2209 N N . LYS A 1 264 ? -3.178 -0.853 22.120 1.00 92.00 264 LYS A N 1
ATOM 2210 C CA . LYS A 1 264 ? -4.062 0.200 22.649 1.00 92.00 264 LYS A CA 1
ATOM 2211 C C . LYS A 1 264 ? -4.043 0.263 24.176 1.00 92.00 264 LYS A C 1
ATOM 2213 O O . LYS A 1 264 ? -4.001 -0.763 24.847 1.00 92.00 264 LYS A O 1
ATOM 2218 N N . ASP A 1 265 ? -4.147 1.476 24.715 1.00 91.50 265 ASP A N 1
ATOM 2219 C CA . ASP A 1 265 ? -4.329 1.737 26.153 1.00 91.50 265 ASP A CA 1
ATOM 2220 C C . ASP A 1 265 ? -5.801 1.954 26.546 1.00 91.50 265 ASP A C 1
ATOM 2222 O O . ASP A 1 265 ? -6.172 1.874 27.715 1.00 91.50 265 ASP A O 1
ATOM 2226 N N . GLN A 1 266 ? -6.656 2.224 25.560 1.00 92.88 266 GLN A N 1
ATOM 2227 C CA . GLN A 1 266 ? -8.075 2.503 25.729 1.00 92.88 266 GLN A CA 1
ATOM 2228 C C . GLN A 1 266 ? -8.832 2.065 24.470 1.00 92.88 266 GLN A C 1
ATOM 2230 O O . GLN A 1 266 ? -8.280 2.059 23.374 1.00 92.88 266 GLN A O 1
ATOM 2235 N N . SER A 1 267 ? -10.111 1.709 24.607 1.00 95.19 267 SER A N 1
ATOM 2236 C CA . SER A 1 267 ? -10.929 1.283 23.452 1.00 95.19 267 SER A CA 1
ATOM 2237 C C . SER A 1 267 ? -11.650 2.437 22.750 1.00 95.19 267 SER A C 1
ATOM 2239 O O . SER A 1 267 ? -12.141 2.270 21.636 1.00 95.19 267 SER A O 1
ATOM 2241 N N . TYR A 1 268 ? -11.726 3.607 23.392 1.00 96.25 268 TYR A N 1
ATOM 2242 C CA . TYR A 1 268 ? -12.446 4.766 22.874 1.00 96.25 268 TYR A CA 1
ATOM 2243 C C . TYR A 1 268 ? -11.769 6.074 23.260 1.00 96.25 268 TYR A C 1
ATOM 2245 O O . TYR A 1 268 ? -11.256 6.217 24.367 1.00 96.25 268 TYR A O 1
ATOM 2253 N N . TYR A 1 269 ? -11.873 7.063 22.377 1.00 96.38 269 TYR A N 1
ATOM 2254 C CA . TYR A 1 269 ? -11.609 8.463 22.689 1.00 96.38 269 TYR A CA 1
ATOM 2255 C C . TYR A 1 269 ? -12.716 9.319 22.075 1.00 96.38 269 TYR A C 1
ATOM 2257 O O . TYR A 1 269 ? -12.787 9.468 20.857 1.00 96.38 269 TYR A O 1
ATOM 2265 N N . ARG A 1 270 ? -13.590 9.884 22.919 1.00 94.88 270 ARG A N 1
ATOM 2266 C CA . ARG A 1 270 ? -14.843 10.521 22.472 1.00 94.88 270 ARG A CA 1
ATOM 2267 C C . ARG A 1 270 ? -15.676 9.523 21.651 1.00 94.88 270 ARG A C 1
ATOM 2269 O O . ARG A 1 270 ? -16.045 8.483 22.180 1.00 94.88 270 ARG A O 1
ATOM 2276 N N . ASP A 1 271 ? -15.947 9.820 20.385 1.00 95.00 271 ASP A N 1
ATOM 2277 C CA . ASP A 1 271 ? -16.668 8.967 19.439 1.00 95.00 271 ASP A CA 1
ATOM 2278 C C . ASP A 1 271 ? -15.739 8.177 18.492 1.00 95.00 271 ASP A C 1
ATOM 2280 O O . ASP A 1 271 ? -16.218 7.490 17.588 1.00 95.00 271 ASP A O 1
ATOM 2284 N N . ILE A 1 272 ? -14.417 8.237 18.701 1.00 97.75 272 ILE A N 1
ATOM 2285 C CA . ILE A 1 272 ? -13.438 7.410 17.985 1.00 97.75 272 ILE A CA 1
ATOM 2286 C C . ILE A 1 272 ? -13.350 6.037 18.642 1.00 97.75 272 ILE A C 1
ATOM 2288 O O . ILE A 1 272 ? -13.080 5.931 19.841 1.00 97.75 272 ILE A O 1
ATOM 2292 N N . ARG A 1 273 ? -13.516 4.991 17.831 1.00 97.88 273 ARG A N 1
ATOM 2293 C CA . ARG A 1 273 ? -13.232 3.600 18.194 1.00 97.88 273 ARG A CA 1
ATOM 2294 C C . ARG A 1 273 ? -11.758 3.313 17.963 1.00 97.88 273 ARG A C 1
ATOM 2296 O O . ARG A 1 273 ? -11.263 3.562 16.866 1.00 97.88 273 ARG A O 1
ATOM 2303 N N . ILE A 1 274 ? -11.081 2.787 18.974 1.00 97.44 274 ILE A N 1
ATOM 2304 C CA . ILE A 1 274 ? -9.663 2.440 18.890 1.00 97.44 274 ILE A CA 1
ATOM 2305 C C . ILE A 1 274 ? -9.550 0.922 18.804 1.00 97.44 274 ILE A C 1
ATOM 2307 O O . ILE A 1 274 ? -10.033 0.219 19.697 1.00 97.44 274 ILE A O 1
ATOM 2311 N N . TYR A 1 275 ? -8.919 0.437 17.737 1.00 97.12 275 TYR A N 1
ATOM 2312 C CA . TYR A 1 275 ? -8.659 -0.984 17.540 1.00 97.12 275 TYR A CA 1
ATOM 2313 C C . TYR A 1 275 ? -7.163 -1.281 17.509 1.00 97.12 275 TYR A C 1
ATOM 2315 O O . TYR A 1 275 ? -6.373 -0.503 16.973 1.00 97.12 275 TYR A O 1
ATOM 2323 N N . ASP A 1 27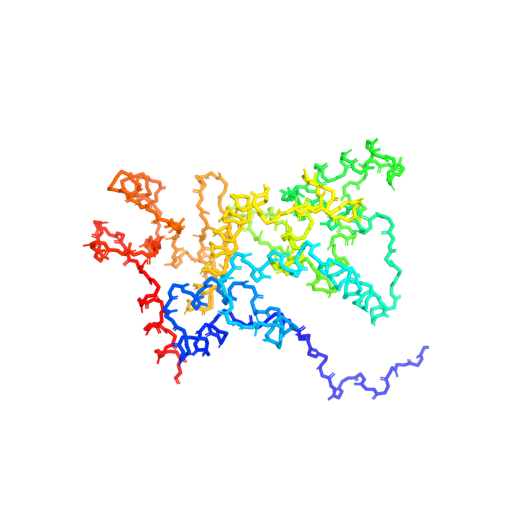6 ? -6.798 -2.432 18.059 1.00 95.62 276 ASP A N 1
ATOM 2324 C CA . ASP A 1 276 ? -5.489 -3.048 17.883 1.00 95.62 276 ASP A CA 1
ATOM 2325 C C . ASP A 1 276 ? -5.565 -4.307 17.000 1.00 95.62 276 ASP A C 1
ATOM 2327 O O . ASP A 1 276 ? -6.629 -4.696 16.507 1.00 95.62 276 ASP A O 1
ATOM 2331 N N . ALA A 1 277 ? -4.426 -4.972 16.804 1.00 94.19 277 ALA A N 1
ATOM 2332 C CA . ALA A 1 277 ? -4.354 -6.209 16.031 1.00 94.19 277 ALA A CA 1
ATOM 2333 C C . ALA A 1 277 ? -5.276 -7.328 16.567 1.00 94.19 277 ALA A C 1
ATOM 2335 O O . ALA A 1 277 ? -5.804 -8.121 15.785 1.00 94.19 277 ALA A O 1
ATOM 2336 N N . ARG A 1 278 ? -5.491 -7.403 17.891 1.00 93.94 278 ARG A N 1
ATOM 2337 C CA . ARG A 1 278 ? -6.368 -8.408 18.520 1.00 93.94 278 ARG A CA 1
ATOM 2338 C C . ARG A 1 278 ? -7.828 -8.115 18.226 1.00 93.94 278 ARG A C 1
ATOM 2340 O O . ARG A 1 278 ? -8.592 -9.036 17.952 1.00 93.94 278 ARG A O 1
ATOM 2347 N N . ASP A 1 279 ? -8.228 -6.849 18.259 1.00 95.88 279 ASP A N 1
ATOM 2348 C CA . ASP A 1 279 ? -9.590 -6.474 17.893 1.00 95.88 279 ASP A CA 1
ATOM 2349 C C . ASP A 1 279 ? -9.892 -6.820 16.433 1.00 95.88 279 ASP A C 1
ATOM 2351 O O . ASP A 1 279 ? -10.962 -7.358 16.151 1.00 95.88 279 ASP A O 1
ATOM 2355 N N . LEU A 1 280 ? -8.949 -6.558 15.518 1.00 95.06 280 LEU A N 1
ATOM 2356 C CA . LEU A 1 280 ? -9.089 -6.925 14.104 1.00 95.06 280 LEU A CA 1
ATOM 2357 C C . LEU A 1 280 ? -9.198 -8.444 13.928 1.00 95.06 280 LEU A C 1
ATOM 2359 O O . LEU A 1 280 ? -10.042 -8.913 13.167 1.00 95.06 280 LEU A O 1
ATOM 2363 N N . ALA A 1 281 ? -8.403 -9.221 14.667 1.00 92.25 281 ALA A N 1
ATOM 2364 C CA . ALA A 1 281 ? -8.509 -10.679 14.674 1.00 92.25 281 ALA A CA 1
ATOM 2365 C C . ALA A 1 281 ? -9.893 -11.149 15.146 1.00 92.25 281 ALA A C 1
ATOM 2367 O O . ALA A 1 281 ? -10.487 -12.042 14.561 1.00 92.25 281 ALA A O 1
ATOM 2368 N N . ASN A 1 282 ? -10.474 -10.509 16.159 1.00 91.69 282 ASN A N 1
ATOM 2369 C CA . ASN A 1 282 ? -11.826 -10.847 16.607 1.00 91.69 282 ASN A CA 1
ATOM 2370 C C . ASN A 1 282 ? -12.916 -10.475 15.586 1.00 91.69 282 ASN A C 1
ATOM 2372 O O . ASN A 1 282 ? -14.025 -11.004 15.660 1.00 91.69 282 ASN A O 1
ATOM 2376 N N . MET A 1 283 ? -12.641 -9.551 14.660 1.00 91.44 283 MET A N 1
ATOM 2377 C CA . MET A 1 283 ? -13.569 -9.203 13.581 1.00 91.44 283 MET A CA 1
ATOM 2378 C C . MET A 1 283 ? -13.579 -10.242 12.461 1.00 91.44 283 MET A C 1
ATOM 2380 O O . MET A 1 283 ? -14.635 -10.440 11.866 1.00 91.44 283 MET A O 1
ATOM 2384 N N . THR A 1 284 ? -12.456 -10.916 12.181 1.00 81.75 284 THR A N 1
ATOM 2385 C CA . THR A 1 284 ? -12.408 -11.938 11.120 1.00 81.75 284 THR A CA 1
ATOM 2386 C C . THR A 1 284 ? -13.295 -13.130 11.457 1.00 81.75 284 THR A C 1
ATOM 2388 O O . THR A 1 284 ? -14.108 -13.527 10.635 1.00 81.75 284 THR A O 1
ATOM 2391 N N . PHE A 1 285 ? -13.243 -13.622 12.696 1.00 70.00 285 PHE A N 1
ATOM 2392 C CA . PHE A 1 285 ? -14.056 -14.761 13.145 1.00 70.00 285 PHE A CA 1
ATOM 2393 C C . PHE A 1 285 ? -15.560 -14.478 13.250 1.00 70.00 285 PHE A C 1
ATOM 2395 O O . PHE A 1 285 ? -16.340 -15.399 13.455 1.00 70.00 285 PHE A O 1
ATOM 2402 N N . LYS A 1 286 ? -15.986 -13.214 13.158 1.00 61.75 286 LYS A N 1
ATOM 2403 C CA . LYS A 1 286 ? -17.412 -12.847 13.115 1.00 61.75 286 LYS A CA 1
ATOM 2404 C C . LYS A 1 286 ? -17.979 -12.828 11.695 1.00 61.75 286 LYS A C 1
ATOM 2406 O O . LYS A 1 286 ? -19.179 -12.617 11.540 1.00 61.75 286 LYS A O 1
ATOM 2411 N N . HIS A 1 287 ? -17.113 -12.953 10.691 1.00 52.34 287 HIS A N 1
ATOM 2412 C CA . HIS A 1 287 ? -17.471 -12.955 9.276 1.00 52.34 287 HIS A CA 1
ATOM 2413 C C . HIS A 1 287 ? -17.534 -14.359 8.655 1.00 52.34 287 HIS A C 1
ATOM 2415 O O . HIS A 1 287 ? -17.988 -14.455 7.514 1.00 52.34 287 HIS A O 1
ATOM 2421 N N . ASP A 1 288 ? -17.116 -15.390 9.397 1.00 41.44 288 ASP A N 1
ATOM 2422 C CA . ASP A 1 288 ? -17.330 -16.813 9.089 1.00 41.44 288 ASP A CA 1
ATOM 2423 C C . ASP A 1 288 ? -18.702 -17.279 9.613 1.00 41.44 288 ASP A C 1
ATOM 2425 O O . ASP A 1 288 ? -19.358 -18.088 8.916 1.00 41.44 288 ASP A O 1
#

Foldseek 3Di:
DDDPPCVPVDDDDDDAQAALLVQLLVQVVPDPLLQSLLVSLACSVVVLVVVDDPDGSLVSLCCCLQVVVVVVVVVVCVLCVVVVHDPAPLLVLLLLCQLLQVFDLQVSLVVCVVVVVDVDSDSVVSVVSLVVCVVSNQKDWAAAPPDNDTGMHGRRLSSSSNSNCCVPPVSVVDHDDSVNCVVVSVVSSQLSSLVSVQSLVCVLVVFGWHAYVVVGFSTFTDDPNATAETEDEDAEDDDVVNVVVQCVRPVPPDHQAEYEYQDDPDQDDPRYGYDHSVNSSVSSVVVD

pLDDT: mean 93.05, std 9.37, range [41.38, 98.56]

Mean predicted aligned error: 4.75 Å

Radius of gyration: 19.98 Å; Cα contacts (8 Å, |Δi|>4): 391; chains: 1; bounding box: 48×39×64 Å